Protein AF-A0A968BTM7-F1 (afdb_monomer_lite)

Secondary structure (DSSP, 8-state):
-HHHHHHHHHHHHHHHHHHHHHHHHHT---TTS---GGGTTT----PPPPHHHHHHHHHHHHGGGHHHHHHHHHHHHHHHHHTT---HHHHHHHHHHHHHHHHHHHHHHHHH-TTHHHHHTTHHHHHHHHHHTHHHHHHHHHHHHH-S-----PPP-----STT---TT-TTPPPP-THHHHHHHHHHHHHHHHHHHHHTT-GGGHHHHHHHHHHHHHHHHHHHHHHHHHHHHHHHHHHHHHHHHHT--

pLDDT: mean 81.52, std 16.33, range [40.09, 98.44]

Foldseek 3Di:
DVLVVLLLVLLVLLLCLQVCLVCLQVLNPDPDDDDDPVVVVVPPPPDRDDPVRSVVVNVVSCVLCVLVVVVVVLVVLQVCLVVVPPCVVVLVVVVVVVVVVVVVQLVVLVVPDPCSVVV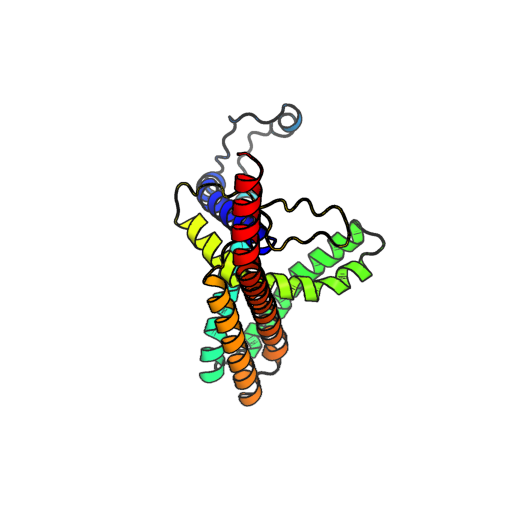SVCVLVVLLQVLQSSLSSVVSSVCSNPPDDDDDDDQDDQPCPDDPDDSAQPPRQDAQDPVLVVLVVQLVSLVVSLVSCVVSVVVSCNVVSVSSNSNSCVSSVVSVVSNVSNVVNVVVNVVVVVVVVVVVD

Sequence (249 aa):
AFKRQQARWATGQAQCLVKLTRPLLRGQLDQGSGAAPEAQVSRDSGLPLSWAARIEGVLHLSVWLAHPMSMVLLLLTLPMVLGRIPMAFNLTIFWLVALGPFVAFALSQRHLYPDWKRRMMFMPVLALLGTGLALSNTVAIARGLLGRDLVFKRTPKFSVERRGDNWTGNRYALPFQWVTFGELALAAYAVVTVAAALVMGNYLAVPFLLLYVGGYAYIGLVGLHDAWANWQARPRLARSAVAADSHNK

Radius of gyration: 23.01 Å; chains: 1; bounding box: 60×56×56 Å

Structure (mmCIF, N/CA/C/O backbone):
data_AF-A0A968BTM7-F1
#
_entry.id   AF-A0A968BTM7-F1
#
loop_
_atom_site.group_PDB
_atom_site.id
_atom_site.type_symbol
_atom_site.label_atom_id
_atom_site.label_alt_id
_atom_site.label_comp_id
_atom_site.label_asym_id
_atom_site.label_entity_id
_atom_site.label_seq_id
_atom_site.pdbx_PDB_ins_code
_atom_site.Cartn_x
_atom_site.Cartn_y
_atom_site.Cartn_z
_atom_site.occupancy
_atom_site.B_iso_or_equiv
_atom_site.auth_seq_id
_atom_site.auth_comp_id
_atom_site.auth_asym_id
_atom_site.auth_atom_id
_atom_site.pdbx_PDB_model_num
ATOM 1 N N . ALA A 1 1 ? -10.903 -8.411 11.625 1.00 76.31 1 ALA A N 1
ATOM 2 C CA . ALA A 1 1 ? -10.800 -7.269 12.577 1.00 76.31 1 ALA A CA 1
ATOM 3 C C . ALA A 1 1 ? -9.714 -6.264 12.177 1.00 76.31 1 ALA A C 1
ATOM 5 O O . ALA A 1 1 ? -10.020 -5.092 11.980 1.00 76.31 1 ALA A O 1
ATOM 6 N N . PHE A 1 2 ? -8.475 -6.736 12.004 1.00 85.56 2 PHE A N 1
ATOM 7 C CA . PHE A 1 2 ? -7.289 -5.948 11.644 1.00 85.56 2 PHE A CA 1
ATOM 8 C C . PHE A 1 2 ? -7.501 -4.973 10.472 1.00 85.56 2 PHE A C 1
ATOM 10 O O . PHE A 1 2 ? -7.334 -3.769 10.640 1.00 85.56 2 PHE A O 1
ATOM 17 N N . LYS A 1 3 ? -8.004 -5.460 9.330 1.00 86.56 3 LYS A N 1
ATOM 18 C CA . LYS A 1 3 ? -8.329 -4.638 8.148 1.00 86.56 3 LYS A CA 1
ATOM 19 C C . LYS A 1 3 ? -9.229 -3.430 8.460 1.00 86.56 3 LYS A C 1
ATOM 21 O O . LYS A 1 3 ? -9.001 -2.334 7.963 1.00 86.56 3 LYS A O 1
ATOM 26 N N . ARG A 1 4 ? -10.230 -3.590 9.340 1.00 83.75 4 ARG A N 1
ATOM 27 C CA . ARG A 1 4 ? -11.106 -2.478 9.762 1.00 83.75 4 ARG A CA 1
ATOM 28 C C . ARG A 1 4 ? -10.397 -1.478 10.672 1.00 83.75 4 ARG A C 1
ATOM 30 O O . ARG A 1 4 ? -10.724 -0.298 10.614 1.00 83.75 4 ARG A O 1
ATOM 37 N N . GLN A 1 5 ? -9.468 -1.933 11.512 1.00 88.75 5 GLN A N 1
ATOM 38 C CA . GLN A 1 5 ? -8.654 -1.041 12.342 1.00 88.75 5 GLN A CA 1
ATOM 39 C C . GLN A 1 5 ? -7.766 -0.155 11.459 1.00 88.75 5 GLN A C 1
ATOM 41 O O . GLN A 1 5 ? -7.761 1.059 11.634 1.00 88.75 5 GLN A O 1
ATOM 46 N N . GLN A 1 6 ? -7.101 -0.750 10.468 1.00 91.38 6 GLN A N 1
ATOM 47 C CA . GLN A 1 6 ? -6.248 -0.034 9.514 1.00 91.38 6 GLN A CA 1
ATOM 48 C C . GLN A 1 6 ? -7.043 0.992 8.699 1.00 91.38 6 GLN A C 1
ATOM 50 O O . GLN A 1 6 ? -6.692 2.169 8.679 1.00 91.38 6 GLN A O 1
ATOM 55 N N . ALA A 1 7 ? -8.199 0.595 8.159 1.00 88.88 7 ALA A N 1
ATOM 56 C CA . ALA A 1 7 ? -9.082 1.511 7.439 1.00 88.88 7 ALA A CA 1
ATOM 57 C C . ALA A 1 7 ? -9.554 2.696 8.308 1.00 88.88 7 ALA A C 1
ATOM 59 O O . ALA A 1 7 ? -9.717 3.810 7.809 1.00 88.88 7 ALA A O 1
ATOM 60 N N . ARG A 1 8 ? -9.763 2.491 9.617 1.00 87.81 8 ARG A N 1
ATOM 61 C CA . ARG A 1 8 ? -10.122 3.577 10.544 1.00 87.81 8 ARG A CA 1
ATOM 62 C C . ARG A 1 8 ? -8.980 4.560 10.753 1.00 87.81 8 ARG A C 1
ATOM 64 O O . ARG A 1 8 ? -9.233 5.759 10.720 1.00 87.81 8 ARG A O 1
ATOM 71 N N . TRP A 1 9 ? -7.757 4.072 10.952 1.00 91.06 9 TRP A N 1
ATOM 72 C CA . TRP A 1 9 ? -6.580 4.939 11.038 1.00 91.06 9 TRP A CA 1
ATOM 73 C C . TRP A 1 9 ? -6.385 5.735 9.750 1.00 91.06 9 TRP A C 1
ATOM 75 O O . TRP A 1 9 ? -6.244 6.952 9.813 1.00 91.06 9 TRP A O 1
ATOM 85 N N . ALA A 1 10 ? -6.510 5.080 8.597 1.00 92.50 10 ALA A N 1
ATOM 86 C CA . ALA A 1 10 ? -6.414 5.722 7.292 1.00 92.50 10 ALA A CA 1
ATOM 87 C C . ALA A 1 10 ? -7.469 6.832 7.104 1.00 92.50 10 ALA A C 1
ATOM 89 O O . ALA A 1 10 ? -7.155 7.931 6.655 1.00 92.50 10 ALA A O 1
ATOM 90 N N . THR A 1 11 ? -8.715 6.566 7.512 1.00 91.75 11 THR A N 1
ATOM 91 C CA . THR A 1 11 ? -9.808 7.552 7.473 1.00 91.75 11 THR A CA 1
ATOM 92 C C . THR A 1 11 ? -9.522 8.743 8.389 1.00 91.75 11 THR A C 1
ATOM 94 O O . THR A 1 11 ? -9.650 9.887 7.963 1.00 91.75 11 THR A O 1
ATOM 97 N N . GLY A 1 12 ? -9.133 8.481 9.642 1.00 90.56 12 GLY A N 1
ATOM 98 C CA . GLY A 1 12 ? -8.858 9.528 10.627 1.00 90.56 12 GLY A CA 1
ATOM 99 C C . GLY A 1 12 ? -7.698 10.425 10.203 1.00 90.56 12 GLY A C 1
ATOM 100 O O . GLY A 1 12 ? -7.819 11.643 10.259 1.00 90.56 12 GLY A O 1
ATOM 101 N N . GLN A 1 13 ? -6.620 9.836 9.683 1.00 91.31 13 GLN A N 1
ATOM 102 C CA . GLN A 1 13 ? -5.482 10.587 9.150 1.00 91.31 13 GLN A CA 1
ATOM 103 C C . GLN A 1 13 ? -5.880 11.457 7.953 1.00 91.31 13 GLN A C 1
ATOM 105 O O . GLN A 1 13 ? -5.516 12.628 7.914 1.00 91.31 13 GLN A O 1
ATOM 110 N N . ALA A 1 14 ? -6.684 10.937 7.019 1.00 93.06 14 ALA A N 1
ATOM 111 C CA . ALA A 1 14 ? -7.195 11.724 5.896 1.00 93.06 14 ALA A CA 1
ATOM 112 C C . ALA A 1 14 ? -8.073 12.905 6.356 1.00 93.06 14 ALA A C 1
ATOM 114 O O . ALA A 1 14 ? -7.949 14.011 5.835 1.00 93.06 14 ALA A O 1
ATOM 115 N N . GLN A 1 15 ? -8.910 12.709 7.378 1.00 91.44 15 GLN A N 1
ATOM 116 C CA . GLN A 1 15 ? -9.701 13.792 7.970 1.00 91.44 15 GLN A CA 1
ATOM 117 C C . GLN A 1 15 ? -8.821 14.831 8.676 1.00 91.44 15 GLN A C 1
ATOM 119 O O . GLN A 1 15 ? -9.059 16.029 8.527 1.00 91.44 15 GLN A O 1
ATOM 124 N N . CYS A 1 16 ? -7.803 14.394 9.425 1.00 91.44 16 CYS A N 1
ATOM 125 C CA . CYS A 1 16 ? -6.817 15.287 10.035 1.00 91.44 16 CYS A CA 1
ATOM 126 C C . CYS A 1 16 ? -6.078 16.096 8.970 1.00 91.44 16 CYS A C 1
ATOM 128 O O . CYS A 1 16 ? -5.939 17.303 9.129 1.00 91.44 16 CYS A O 1
ATOM 130 N N . LEU A 1 17 ? -5.679 15.467 7.861 1.00 92.75 17 LEU A N 1
ATOM 131 C CA . LEU A 1 17 ? -5.065 16.154 6.729 1.00 92.75 17 LEU A CA 1
ATOM 132 C C . LEU A 1 17 ? -5.989 17.262 6.204 1.00 92.75 17 LEU A C 1
ATOM 134 O O . LEU A 1 17 ? -5.576 18.416 6.157 1.00 92.75 17 LEU A O 1
ATOM 138 N N . VAL A 1 18 ? -7.255 16.966 5.897 1.00 91.00 18 VAL A N 1
ATOM 139 C CA . VAL A 1 18 ? -8.211 17.979 5.404 1.00 91.00 18 VAL A CA 1
ATOM 140 C C . VAL A 1 18 ? -8.411 19.120 6.408 1.00 91.00 18 VAL A C 1
ATOM 142 O O . VAL A 1 18 ? -8.402 20.289 6.023 1.00 91.00 18 VAL A O 1
ATOM 145 N N . LYS A 1 19 ? -8.569 18.799 7.697 1.00 89.62 19 LYS A N 1
ATOM 146 C CA . LYS A 1 19 ? -8.830 19.793 8.749 1.00 89.62 19 LYS A CA 1
ATOM 147 C C . LYS A 1 19 ? -7.613 20.666 9.057 1.00 89.62 19 LYS A C 1
ATOM 149 O O . LYS A 1 19 ? -7.773 21.865 9.260 1.00 89.62 19 LYS A O 1
ATOM 154 N N . LEU A 1 20 ? -6.417 20.079 9.099 1.00 90.19 20 LEU A N 1
ATOM 155 C CA . LEU A 1 20 ? -5.209 20.734 9.606 1.00 90.19 20 LEU A CA 1
ATOM 156 C C . LEU A 1 20 ? -4.311 21.308 8.512 1.00 90.19 20 LEU A C 1
ATOM 158 O O . LEU A 1 20 ? -3.512 22.182 8.826 1.00 90.19 20 LEU A O 1
ATOM 162 N N . THR A 1 21 ? -4.456 20.916 7.240 1.00 90.88 21 THR A N 1
ATOM 163 C CA . THR A 1 21 ? -3.595 21.442 6.159 1.00 90.88 21 THR A CA 1
ATOM 164 C C . THR A 1 21 ? -3.659 22.967 6.072 1.00 90.88 21 THR A C 1
ATOM 166 O O . THR A 1 21 ? -2.628 23.636 6.090 1.00 90.88 21 THR A O 1
ATOM 169 N N . ARG A 1 22 ? -4.863 23.552 6.025 1.00 89.50 22 ARG A N 1
ATOM 170 C CA . ARG A 1 22 ? -5.023 25.012 5.924 1.00 89.50 22 ARG A CA 1
ATOM 171 C C . ARG A 1 22 ? -4.513 25.746 7.181 1.00 89.50 22 ARG A C 1
ATOM 173 O O . ARG A 1 22 ? -3.752 26.696 6.995 1.00 89.50 22 ARG A O 1
ATOM 180 N N . PRO A 1 23 ? -4.865 25.338 8.420 1.00 87.56 23 PRO A N 1
ATOM 181 C CA . PRO A 1 23 ? -4.273 25.885 9.647 1.00 87.56 23 PRO A CA 1
ATOM 182 C C . PRO A 1 23 ? -2.741 25.801 9.698 1.00 87.56 23 PRO A C 1
ATOM 184 O O . PRO A 1 23 ? -2.088 26.805 9.976 1.00 87.56 23 PRO A O 1
ATOM 187 N N . LEU A 1 24 ? -2.162 24.640 9.363 1.00 88.25 24 LEU A N 1
ATOM 188 C CA . LEU A 1 24 ? -0.712 24.415 9.381 1.00 88.25 24 LEU A CA 1
ATOM 189 C C . LEU A 1 24 ? 0.016 25.329 8.397 1.00 88.25 24 LEU A C 1
ATOM 191 O O . LEU A 1 24 ? 0.979 25.991 8.774 1.00 88.25 24 LEU A O 1
ATOM 195 N N . LEU A 1 25 ? -0.467 25.426 7.155 1.00 86.81 25 LEU A N 1
ATOM 196 C CA . LEU A 1 25 ? 0.144 26.292 6.142 1.00 86.81 25 LEU A CA 1
ATOM 197 C C . LEU A 1 25 ? 0.069 27.775 6.530 1.00 86.81 25 LEU A C 1
ATOM 199 O O . LEU A 1 25 ? 1.009 28.534 6.289 1.00 86.81 25 LEU A O 1
ATOM 203 N N . ARG A 1 26 ? -1.018 28.178 7.197 1.00 84.31 26 ARG A N 1
ATOM 204 C CA . ARG A 1 26 ? -1.189 29.535 7.734 1.00 84.31 26 ARG A CA 1
ATOM 205 C C . ARG A 1 26 ? -0.373 29.802 8.999 1.00 84.31 26 ARG A C 1
ATOM 207 O O . ARG A 1 26 ? -0.255 30.958 9.385 1.00 84.31 26 ARG A O 1
ATOM 214 N N . GLY A 1 27 ? 0.192 28.772 9.632 1.00 75.06 27 GLY A N 1
ATOM 215 C CA . GLY A 1 27 ? 0.868 28.892 10.926 1.00 75.06 27 GLY A CA 1
ATOM 216 C C . GLY A 1 27 ? -0.085 29.201 12.086 1.00 75.06 27 GLY A C 1
ATOM 217 O O . GLY A 1 27 ? 0.360 29.678 13.121 1.00 75.06 27 GLY A O 1
ATOM 218 N N . GLN A 1 28 ? -1.384 28.947 11.910 1.00 69.50 28 GLN A N 1
ATOM 219 C CA . GLN A 1 28 ? -2.448 29.222 12.877 1.00 69.50 28 GLN A CA 1
ATOM 220 C C . GLN A 1 28 ? -2.894 27.901 13.511 1.00 69.50 28 GLN A C 1
ATOM 222 O O . GLN A 1 28 ? -3.986 27.406 13.236 1.00 69.50 28 GLN A O 1
ATOM 227 N N . LEU A 1 29 ? -2.019 27.277 14.303 1.00 65.25 29 LEU A N 1
ATOM 228 C CA . LEU A 1 29 ? -2.459 26.223 15.216 1.00 65.25 29 LEU A CA 1
ATOM 229 C C . LEU A 1 29 ? -3.090 26.922 16.417 1.00 65.25 29 LEU A C 1
ATOM 231 O O . LEU A 1 29 ? -2.416 27.656 17.132 1.00 65.25 29 LEU A O 1
ATOM 235 N N . ASP A 1 30 ? -4.399 26.755 16.552 1.00 55.56 30 ASP A N 1
ATOM 236 C CA . ASP A 1 30 ? -5.229 27.428 17.544 1.00 55.56 30 ASP A CA 1
ATOM 237 C C . ASP A 1 30 ? -4.630 27.284 18.957 1.00 55.56 30 ASP A C 1
ATOM 239 O O . ASP A 1 30 ? -4.431 26.170 19.445 1.00 55.56 30 ASP A O 1
ATOM 243 N N . GLN A 1 31 ? -4.316 28.409 19.608 1.00 51.03 31 GLN A N 1
ATOM 244 C CA . GLN A 1 31 ? -3.717 28.456 20.952 1.00 51.03 31 GLN A CA 1
ATOM 245 C C . GLN A 1 31 ? -4.733 28.115 22.067 1.00 51.03 31 GLN A C 1
ATOM 247 O O . GLN A 1 31 ? -4.367 28.066 23.237 1.00 51.03 31 GLN A O 1
ATOM 252 N N . GLY A 1 32 ? -6.011 27.884 21.728 1.00 49.06 32 GLY A N 1
ATOM 253 C CA . GLY A 1 32 ? -7.129 28.011 22.671 1.00 49.06 32 GLY A CA 1
ATOM 254 C C . GLY A 1 32 ? -7.895 26.753 23.099 1.00 49.06 32 GLY A C 1
ATOM 255 O O . GLY A 1 32 ? -8.915 26.903 23.764 1.00 49.06 32 GLY A O 1
ATOM 256 N N . SER A 1 33 ? -7.489 25.522 22.766 1.00 44.28 33 SER A N 1
ATOM 257 C CA . SER A 1 33 ? -8.295 24.327 23.108 1.00 44.28 33 SER A CA 1
ATOM 258 C C . SER A 1 33 ? -7.597 23.341 24.054 1.00 44.28 33 SER A C 1
ATOM 260 O O . SER A 1 33 ? -7.016 22.345 23.637 1.00 44.28 33 SER A O 1
ATOM 262 N N . GLY A 1 34 ? -7.714 23.607 25.362 1.00 47.62 34 GLY A N 1
ATOM 263 C CA . GLY A 1 34 ? -7.762 22.580 26.418 1.00 47.62 34 GLY A CA 1
ATOM 264 C C . GLY A 1 34 ? -6.580 21.611 26.527 1.00 47.62 34 GLY A C 1
ATOM 265 O O . GLY A 1 34 ? -6.790 20.438 26.838 1.00 47.62 34 GLY A O 1
ATOM 266 N N . ALA A 1 35 ? -5.350 22.057 26.262 1.00 47.47 35 ALA A N 1
ATOM 267 C CA . ALA A 1 35 ? -4.172 21.234 26.519 1.00 47.47 35 ALA A CA 1
ATOM 268 C C . ALA A 1 35 ? -3.984 21.017 28.032 1.00 47.47 35 ALA A C 1
ATOM 270 O O . ALA A 1 35 ? -4.193 21.927 28.831 1.00 47.47 35 ALA A O 1
ATOM 271 N N . ALA A 1 36 ? -3.587 19.802 28.420 1.00 48.75 36 ALA A N 1
ATOM 272 C CA . ALA A 1 36 ? -3.226 19.494 29.799 1.00 48.75 36 ALA A CA 1
ATOM 273 C C . ALA A 1 36 ? -2.109 20.448 30.288 1.00 48.75 36 ALA A C 1
ATOM 275 O O . ALA A 1 36 ? -1.203 20.743 29.498 1.00 48.75 36 ALA A O 1
ATOM 276 N N . PRO A 1 37 ? -2.130 20.894 31.561 1.00 51.66 37 PRO A N 1
ATOM 277 C CA . PRO A 1 37 ? -1.224 21.924 32.089 1.00 51.66 37 PRO A CA 1
ATOM 278 C C . PRO A 1 37 ? 0.268 21.661 31.826 1.00 51.66 37 PRO A C 1
ATOM 280 O O . PRO A 1 37 ? 1.033 22.592 31.588 1.00 51.66 37 PRO A O 1
ATOM 283 N N . GLU A 1 38 ? 0.683 20.392 31.793 1.00 51.88 38 GLU A N 1
ATOM 284 C CA . GLU A 1 38 ? 2.079 19.987 31.569 1.00 51.88 38 GLU A CA 1
ATOM 285 C C . GLU A 1 38 ? 2.591 20.267 30.145 1.00 51.88 38 GLU A C 1
ATOM 287 O O . GLU A 1 38 ? 3.786 20.471 29.954 1.00 51.88 38 GLU A O 1
ATOM 292 N N . ALA A 1 39 ? 1.712 20.342 29.138 1.00 48.62 39 ALA A N 1
ATOM 293 C CA . ALA A 1 39 ? 2.101 20.644 27.755 1.00 48.62 39 ALA A CA 1
ATOM 294 C C . ALA A 1 39 ? 2.183 22.156 27.465 1.00 48.62 39 ALA A C 1
ATOM 296 O O . ALA A 1 39 ? 2.586 22.551 26.368 1.00 48.62 39 ALA A O 1
ATOM 297 N N . GLN A 1 40 ? 1.763 22.994 28.417 1.00 47.72 40 GLN A N 1
ATOM 298 C CA . GLN A 1 40 ? 1.726 24.451 28.290 1.00 47.72 40 GLN A CA 1
ATOM 299 C C . GLN A 1 40 ? 3.111 25.077 28.536 1.00 47.72 40 GLN A C 1
ATOM 301 O O . GLN A 1 40 ? 3.496 26.014 27.844 1.00 47.72 40 GLN A O 1
ATOM 306 N N . VAL A 1 41 ? 3.899 24.504 29.455 1.00 47.16 41 VAL A N 1
ATOM 307 C CA . VAL A 1 41 ? 5.167 25.079 29.954 1.00 47.16 41 VAL A CA 1
ATOM 308 C C . VAL A 1 41 ? 6.265 25.164 28.878 1.00 47.16 41 VAL A C 1
ATOM 310 O O . VAL A 1 41 ? 7.164 25.991 28.974 1.00 47.16 41 VAL A O 1
ATOM 313 N N . SER A 1 42 ? 6.186 24.369 27.807 1.00 48.03 42 SER A N 1
ATOM 314 C CA . SER A 1 42 ? 7.160 24.400 26.698 1.00 48.03 42 SER A CA 1
ATOM 315 C C . SER A 1 42 ? 6.719 25.244 25.492 1.00 48.03 42 SER A C 1
ATOM 317 O O . SER A 1 42 ? 7.455 25.326 24.511 1.00 48.03 42 SER A O 1
ATOM 319 N N . ARG A 1 43 ? 5.506 25.819 25.510 1.00 53.12 43 ARG A N 1
ATOM 320 C CA . ARG A 1 43 ? 4.839 26.406 24.327 1.00 53.12 43 ARG A CA 1
ATOM 321 C C . ARG A 1 43 ? 4.799 27.936 24.293 1.00 53.12 43 ARG A C 1
ATOM 323 O O . ARG A 1 43 ? 4.276 28.492 23.334 1.00 53.12 43 ARG A O 1
ATOM 330 N N . ASP A 1 44 ? 5.399 28.604 25.273 1.00 43.66 44 ASP A N 1
ATOM 331 C CA . ASP A 1 44 ? 5.339 30.066 25.444 1.00 43.66 44 ASP A CA 1
ATOM 332 C C . ASP A 1 44 ? 6.266 30.878 24.516 1.00 43.66 44 ASP A C 1
ATOM 334 O O . ASP A 1 44 ? 6.387 32.095 24.638 1.00 43.66 44 ASP A O 1
ATOM 338 N N . SER A 1 45 ? 6.906 30.243 23.528 1.00 47.22 45 SER A N 1
ATOM 339 C CA . SER A 1 45 ? 7.561 30.989 22.451 1.00 47.22 45 SER A CA 1
ATOM 340 C C . SER A 1 45 ? 6.531 31.284 21.362 1.00 47.22 45 SER A C 1
ATOM 342 O O . SER A 1 45 ? 6.274 30.457 20.493 1.00 47.22 45 SER A O 1
ATOM 344 N N . GLY A 1 46 ? 5.937 32.482 21.393 1.00 52.59 46 GLY A N 1
ATOM 345 C CA . GLY A 1 46 ? 5.007 33.012 20.379 1.00 52.59 46 GLY A CA 1
ATOM 346 C C . GLY A 1 46 ? 5.608 33.198 18.974 1.00 52.59 46 GLY A C 1
ATOM 347 O O . GLY A 1 46 ? 5.177 34.069 18.221 1.00 52.59 46 GLY A O 1
ATOM 348 N N . LEU A 1 47 ? 6.623 32.410 18.618 1.00 56.16 47 LEU A N 1
ATOM 349 C CA . LEU A 1 47 ? 7.258 32.413 17.315 1.00 56.16 47 LEU A CA 1
ATOM 350 C C . LEU A 1 47 ? 6.378 31.636 16.323 1.00 56.16 47 LEU A C 1
ATOM 352 O O . LEU A 1 47 ? 6.009 30.488 16.584 1.00 56.16 47 LEU A O 1
ATOM 356 N N . PRO A 1 48 ? 6.038 32.227 15.166 1.00 69.25 48 PRO A N 1
ATOM 357 C CA . PRO A 1 48 ? 5.293 31.522 14.136 1.00 69.25 48 PRO A CA 1
ATOM 358 C C . PRO A 1 48 ? 6.085 30.292 13.679 1.00 69.25 48 PRO A C 1
ATOM 360 O O . PRO A 1 48 ? 7.296 30.365 13.474 1.00 69.25 48 PRO A O 1
ATOM 363 N N . LEU A 1 49 ? 5.395 29.165 13.475 1.00 76.75 49 LEU A N 1
ATOM 364 C CA . LEU A 1 49 ? 6.010 27.926 12.984 1.00 76.75 49 LEU A CA 1
ATOM 365 C C . LEU A 1 49 ? 6.883 28.206 11.752 1.00 76.75 49 LEU A C 1
ATOM 367 O O . LEU A 1 49 ? 6.410 28.844 10.802 1.00 76.75 49 LEU A O 1
ATOM 371 N N . SER A 1 50 ? 8.118 27.695 11.744 1.00 87.06 50 SER A N 1
ATOM 372 C CA . SER A 1 50 ? 9.002 27.751 10.572 1.00 87.06 50 SER A CA 1
ATOM 373 C C . SER A 1 50 ? 8.336 27.093 9.362 1.00 87.06 50 SER A C 1
ATOM 375 O O . SER A 1 50 ? 7.629 26.093 9.504 1.00 87.06 50 SER A O 1
ATOM 377 N N . TRP A 1 51 ? 8.586 27.614 8.158 1.00 87.06 51 TRP A N 1
ATOM 378 C CA . TRP A 1 51 ? 8.086 27.019 6.914 1.00 87.06 51 TRP A CA 1
ATOM 379 C C . TRP A 1 51 ? 8.463 25.543 6.767 1.00 87.06 51 TRP A C 1
ATOM 381 O O . TRP A 1 51 ? 7.638 24.758 6.303 1.00 87.06 51 TRP A O 1
ATOM 391 N N . ALA A 1 52 ? 9.651 25.151 7.237 1.00 90.62 52 ALA A N 1
ATOM 392 C CA . ALA A 1 52 ? 10.075 23.755 7.254 1.00 90.62 52 ALA A CA 1
ATOM 393 C C . ALA A 1 52 ? 9.132 22.887 8.105 1.00 90.62 52 ALA A C 1
ATOM 395 O O . ALA A 1 52 ? 8.617 21.889 7.613 1.00 90.62 52 ALA A O 1
ATOM 396 N N . ALA A 1 53 ? 8.812 23.322 9.329 1.00 88.50 53 ALA A N 1
ATOM 397 C CA . ALA A 1 53 ? 7.908 22.605 10.231 1.00 88.50 53 ALA A CA 1
ATOM 398 C C . ALA A 1 53 ? 6.470 22.531 9.687 1.00 88.50 53 ALA A C 1
ATOM 400 O O . ALA A 1 53 ? 5.775 21.531 9.869 1.00 88.50 53 ALA A O 1
ATOM 401 N N . ARG A 1 54 ? 6.013 23.573 8.976 1.00 89.94 54 ARG A N 1
ATOM 402 C CA . ARG A 1 54 ? 4.693 23.571 8.319 1.00 89.94 54 ARG A CA 1
ATOM 403 C C . ARG A 1 54 ? 4.624 22.522 7.214 1.00 89.94 54 ARG A C 1
ATOM 405 O O . ARG A 1 54 ? 3.666 21.754 7.162 1.00 89.94 54 ARG A O 1
ATOM 412 N N . ILE A 1 55 ? 5.632 22.499 6.341 1.00 90.81 55 ILE A N 1
ATOM 413 C CA . ILE A 1 55 ? 5.719 21.541 5.234 1.00 90.81 55 ILE A CA 1
ATOM 414 C C . ILE A 1 55 ? 5.864 20.124 5.784 1.00 90.81 55 ILE A C 1
ATOM 416 O O . ILE A 1 55 ? 5.125 19.238 5.363 1.00 90.81 55 ILE A O 1
ATOM 420 N N . GLU A 1 56 ? 6.746 19.917 6.761 1.00 91.12 56 GLU A N 1
ATOM 421 C CA . GLU A 1 56 ? 6.928 18.627 7.423 1.00 91.12 56 GLU A CA 1
ATOM 422 C C . GLU A 1 56 ? 5.615 18.121 8.030 1.00 91.12 56 GLU A C 1
ATOM 424 O O . GLU A 1 56 ? 5.241 16.978 7.787 1.00 91.12 56 GLU A O 1
ATOM 429 N N . GLY A 1 57 ? 4.861 18.972 8.733 1.00 91.50 57 GLY A N 1
ATOM 430 C CA . GLY A 1 57 ? 3.563 18.602 9.299 1.00 91.50 57 GLY A CA 1
ATOM 431 C C . GLY A 1 57 ? 2.550 18.154 8.241 1.00 91.50 57 GLY A C 1
ATOM 432 O O . GLY A 1 57 ? 1.871 17.140 8.418 1.00 91.50 57 GLY A O 1
ATOM 433 N N . VAL A 1 58 ? 2.470 18.862 7.109 1.00 92.25 58 VAL A N 1
ATOM 434 C CA . VAL A 1 58 ? 1.593 18.479 5.988 1.00 92.25 58 VAL A CA 1
ATOM 435 C C . VAL A 1 58 ? 2.056 17.165 5.353 1.00 92.25 58 VAL A C 1
ATOM 437 O O . VAL A 1 58 ? 1.238 16.267 5.130 1.00 92.25 58 VAL A O 1
ATOM 440 N N . LEU A 1 59 ? 3.361 17.005 5.117 1.00 92.06 59 LEU A N 1
ATOM 441 C CA . LEU A 1 59 ? 3.929 15.766 4.585 1.00 92.06 59 LEU A CA 1
ATOM 442 C C . LEU A 1 59 ? 3.647 14.590 5.525 1.00 92.06 59 LEU A C 1
ATOM 444 O O . LEU A 1 59 ? 3.146 13.561 5.077 1.00 92.06 59 LEU A O 1
ATOM 448 N N . HIS A 1 60 ? 3.839 14.768 6.830 1.00 90.94 60 HIS A N 1
ATOM 449 C CA . HIS A 1 60 ? 3.593 13.745 7.841 1.00 90.94 60 HIS A CA 1
ATOM 450 C C . HIS A 1 60 ? 2.121 13.301 7.883 1.00 90.94 60 HIS A C 1
ATOM 452 O O . HIS A 1 60 ? 1.824 12.106 7.938 1.00 90.94 60 HIS A O 1
ATOM 458 N N . LEU A 1 61 ? 1.177 14.243 7.781 1.00 92.25 61 LEU A N 1
ATOM 459 C CA . LEU A 1 61 ? -0.255 13.928 7.705 1.00 92.25 61 LEU A CA 1
ATOM 460 C C . LEU A 1 61 ? -0.648 13.233 6.392 1.00 92.25 61 LEU A C 1
ATOM 462 O O . LEU A 1 61 ? -1.615 12.470 6.362 1.00 92.25 61 LEU A O 1
ATOM 466 N N . SER A 1 62 ? 0.104 13.460 5.313 1.00 93.19 62 SER A N 1
ATOM 467 C CA . SER A 1 62 ? -0.177 12.898 3.986 1.00 93.19 62 SER A CA 1
ATOM 468 C C . SER A 1 62 ? 0.453 11.526 3.722 1.00 93.19 62 SER A C 1
ATOM 470 O O . SER A 1 62 ? 0.114 10.900 2.721 1.00 93.19 62 SER A O 1
ATOM 472 N N . VAL A 1 63 ? 1.277 10.989 4.635 1.00 91.12 63 VAL A N 1
ATOM 473 C CA . VAL A 1 63 ? 1.970 9.686 4.489 1.00 91.12 63 VAL A CA 1
ATOM 474 C C . VAL A 1 63 ? 1.033 8.541 4.079 1.00 91.12 63 VAL A C 1
ATOM 476 O O . VAL A 1 63 ? 1.412 7.660 3.309 1.00 91.12 63 VAL A O 1
ATOM 479 N N . TRP A 1 64 ? -0.221 8.547 4.539 1.00 92.00 64 TRP A N 1
ATOM 480 C CA . TRP A 1 64 ? -1.178 7.486 4.210 1.00 92.00 64 TRP A CA 1
ATOM 481 C C . TRP A 1 64 ? -1.602 7.468 2.735 1.00 92.00 64 TRP A C 1
ATOM 483 O O . TRP A 1 64 ? -2.029 6.409 2.263 1.00 92.00 64 TRP A O 1
ATOM 493 N N . LEU A 1 65 ? -1.409 8.569 1.991 1.00 93.38 65 LEU A N 1
ATOM 494 C CA . LEU A 1 65 ? -1.596 8.629 0.535 1.00 93.38 65 LEU A CA 1
ATOM 495 C C . LEU A 1 65 ? -0.668 7.667 -0.221 1.00 93.38 65 LEU A C 1
ATOM 497 O O . LEU A 1 65 ? -0.942 7.346 -1.375 1.00 93.38 65 LEU A O 1
ATOM 501 N N . ALA A 1 66 ? 0.365 7.122 0.426 1.00 92.00 66 ALA A N 1
ATOM 502 C CA . ALA A 1 66 ? 1.177 6.055 -0.147 1.00 92.00 66 ALA A CA 1
ATOM 503 C C . ALA A 1 66 ? 0.345 4.835 -0.594 1.00 92.00 66 ALA A C 1
ATOM 505 O O . ALA A 1 66 ? 0.710 4.194 -1.572 1.00 92.00 66 ALA A O 1
ATOM 506 N N . HIS A 1 67 ? -0.789 4.530 0.055 1.00 94.62 67 HIS A N 1
ATOM 507 C CA . HIS A 1 67 ? -1.659 3.411 -0.345 1.00 94.62 67 HIS A CA 1
ATOM 508 C C . HIS A 1 67 ? -2.393 3.653 -1.681 1.00 94.62 67 HIS A C 1
ATOM 510 O O . HIS A 1 67 ? -2.290 2.803 -2.565 1.00 94.62 67 HIS A O 1
ATOM 516 N N . PRO A 1 68 ? -3.113 4.777 -1.894 1.00 95.62 68 PRO A N 1
ATOM 517 C CA . PRO A 1 68 ? -3.679 5.064 -3.211 1.00 95.62 68 PRO A CA 1
ATOM 518 C C . PRO A 1 68 ? -2.600 5.214 -4.282 1.00 95.62 68 PRO A C 1
ATOM 520 O O . PRO A 1 68 ? -2.791 4.736 -5.397 1.00 95.62 68 PRO A O 1
ATOM 523 N N . MET A 1 69 ? -1.454 5.818 -3.952 1.00 93.44 69 MET A N 1
ATOM 524 C CA . MET A 1 69 ? -0.349 5.956 -4.904 1.00 93.44 69 MET A CA 1
ATOM 525 C C . MET A 1 69 ? 0.252 4.602 -5.299 1.00 93.44 69 MET A C 1
ATOM 527 O O . MET A 1 69 ? 0.509 4.381 -6.479 1.00 93.44 69 MET A O 1
ATOM 531 N N . SER A 1 70 ? 0.421 3.666 -4.360 1.00 93.44 70 SER A N 1
ATOM 532 C CA . SER A 1 70 ? 0.906 2.315 -4.674 1.00 93.44 70 SER A CA 1
ATOM 533 C C . SER A 1 70 ? -0.092 1.531 -5.530 1.00 93.44 70 SER A C 1
ATOM 535 O O . SER A 1 70 ? 0.304 0.812 -6.445 1.00 93.44 70 SER A O 1
ATOM 537 N N . MET A 1 71 ? -1.396 1.720 -5.309 1.00 95.25 71 MET A N 1
ATOM 538 C CA . MET A 1 71 ? -2.434 1.128 -6.154 1.00 95.25 71 MET A CA 1
ATOM 539 C C . MET A 1 71 ? -2.386 1.683 -7.584 1.00 95.25 71 MET A C 1
ATOM 541 O O . MET A 1 71 ? -2.417 0.907 -8.537 1.00 95.25 71 MET A O 1
ATOM 545 N N . VAL A 1 72 ? -2.263 3.004 -7.746 1.00 95.12 72 VAL A N 1
ATOM 546 C CA . VAL A 1 72 ? -2.094 3.640 -9.064 1.00 95.12 72 VAL A CA 1
ATOM 547 C C . VAL A 1 72 ? -0.822 3.141 -9.746 1.00 95.12 72 VAL A C 1
ATOM 549 O O . VAL A 1 72 ? -0.867 2.792 -10.921 1.00 95.12 72 VAL A O 1
ATOM 552 N N . LEU A 1 73 ? 0.287 3.030 -9.010 1.00 92.62 73 LEU A N 1
ATOM 553 C CA . LEU A 1 73 ? 1.540 2.487 -9.528 1.00 92.62 73 LEU A CA 1
ATOM 554 C C . LEU A 1 73 ? 1.361 1.062 -10.065 1.00 92.62 73 LEU A C 1
ATOM 556 O O . LEU A 1 73 ? 1.783 0.787 -11.186 1.00 92.62 73 LEU A O 1
ATOM 560 N N . LEU A 1 74 ? 0.702 0.170 -9.317 1.00 95.06 74 LEU A N 1
ATOM 561 C CA . LEU A 1 74 ? 0.406 -1.179 -9.804 1.00 95.06 74 LEU A CA 1
ATOM 562 C C . LEU A 1 74 ? -0.415 -1.128 -11.099 1.00 95.06 74 LEU A C 1
ATOM 564 O O . LEU A 1 74 ? -0.038 -1.762 -12.082 1.00 95.06 74 LEU A O 1
ATOM 568 N N . LEU A 1 75 ? -1.507 -0.356 -11.114 1.00 96.19 75 LEU A N 1
ATOM 569 C CA . LEU A 1 75 ? -2.390 -0.249 -12.277 1.00 96.19 75 LEU A CA 1
ATOM 570 C C . LEU A 1 75 ? -1.660 0.300 -13.508 1.00 96.19 75 LEU A C 1
ATOM 572 O O . LEU A 1 75 ? -1.876 -0.201 -14.604 1.00 96.19 75 LEU A O 1
ATOM 576 N N . LEU A 1 76 ? -0.754 1.261 -13.341 1.00 93.81 76 LEU A N 1
ATOM 577 C CA . LEU A 1 76 ? 0.046 1.808 -14.438 1.00 93.81 76 LEU A CA 1
ATOM 578 C C . LEU A 1 76 ? 1.200 0.893 -14.867 1.00 93.81 76 LEU A C 1
ATOM 580 O O . LEU A 1 76 ? 1.666 1.000 -15.998 1.00 93.81 76 LEU A O 1
ATOM 584 N N . THR A 1 77 ? 1.647 -0.036 -14.021 1.00 93.00 77 THR A N 1
ATOM 585 C CA . THR A 1 77 ? 2.807 -0.879 -14.347 1.00 93.00 77 THR A CA 1
ATOM 586 C C . THR A 1 77 ? 2.540 -1.782 -15.552 1.00 93.00 77 THR A C 1
ATOM 588 O O . THR A 1 77 ? 3.382 -1.866 -16.441 1.00 93.00 77 THR A O 1
ATOM 591 N N . LEU A 1 78 ? 1.367 -2.416 -15.649 1.00 94.12 78 LEU A N 1
ATOM 592 C CA . LEU A 1 78 ? 1.038 -3.271 -16.798 1.00 94.12 78 LEU A CA 1
ATOM 593 C C . LEU A 1 78 ? 1.037 -2.520 -18.144 1.00 94.12 78 LEU A C 1
ATOM 595 O O . LEU A 1 78 ? 1.760 -2.958 -19.039 1.00 94.12 78 LEU A O 1
ATOM 599 N N . PRO A 1 79 ? 0.296 -1.405 -18.335 1.00 94.62 79 PRO A N 1
ATOM 600 C CA . PRO A 1 79 ? 0.335 -0.677 -19.601 1.00 94.62 79 PRO A CA 1
ATOM 601 C C . PRO A 1 79 ? 1.728 -0.114 -19.904 1.00 94.62 79 PRO A C 1
ATOM 603 O O . PRO A 1 79 ? 2.107 -0.072 -21.070 1.00 94.62 79 PRO A O 1
ATOM 606 N N . MET A 1 80 ? 2.527 0.247 -18.892 1.00 91.62 80 MET A N 1
ATOM 607 C CA . MET A 1 80 ? 3.921 0.655 -19.106 1.00 91.62 80 MET A CA 1
ATOM 608 C C . MET A 1 80 ? 4.796 -0.491 -19.628 1.00 91.62 80 MET A C 1
ATOM 610 O O . MET A 1 80 ? 5.559 -0.291 -20.573 1.00 91.62 80 MET A O 1
ATOM 614 N N . VAL A 1 81 ? 4.663 -1.689 -19.048 1.00 91.81 81 VAL A N 1
ATOM 615 C CA . VAL A 1 81 ? 5.381 -2.893 -19.490 1.00 91.81 81 VAL A CA 1
ATOM 616 C C . VAL A 1 81 ? 4.979 -3.269 -20.918 1.00 91.81 81 VAL A C 1
ATOM 618 O O . VAL A 1 81 ? 5.848 -3.515 -21.751 1.00 91.81 81 VAL A O 1
ATOM 621 N N . LEU A 1 82 ? 3.678 -3.264 -21.226 1.00 93.06 82 LEU A N 1
ATOM 622 C CA . LEU A 1 82 ? 3.165 -3.572 -22.566 1.00 93.06 82 LEU A CA 1
ATOM 623 C C . LEU A 1 82 ? 3.557 -2.508 -23.600 1.00 93.06 82 LEU A C 1
ATOM 625 O O . LEU A 1 82 ? 3.902 -2.844 -24.730 1.00 93.06 82 LEU A O 1
ATOM 629 N N . GLY A 1 83 ? 3.563 -1.236 -23.200 1.00 91.75 83 GLY A N 1
ATOM 630 C CA . GLY A 1 83 ? 4.012 -0.108 -24.017 1.00 91.75 83 GLY A CA 1
ATOM 631 C C . GLY A 1 83 ? 5.531 -0.009 -24.177 1.00 91.75 83 GLY A C 1
ATOM 632 O O . GLY A 1 83 ? 6.002 0.937 -24.801 1.00 91.75 83 GLY A O 1
ATOM 633 N N . ARG A 1 84 ? 6.302 -0.954 -23.612 1.00 87.31 84 ARG A N 1
ATOM 634 C CA . ARG A 1 84 ? 7.777 -0.989 -23.643 1.00 87.31 84 ARG A CA 1
ATOM 635 C C . ARG A 1 84 ? 8.430 0.311 -23.162 1.00 87.31 84 ARG A C 1
ATOM 637 O O . ARG A 1 84 ? 9.513 0.677 -23.615 1.00 87.31 84 ARG A O 1
ATOM 644 N N . ILE A 1 85 ? 7.784 1.005 -22.227 1.00 85.44 85 ILE A N 1
ATOM 645 C CA . ILE A 1 85 ? 8.335 2.219 -21.628 1.00 85.44 85 ILE A CA 1
ATOM 646 C C . ILE A 1 85 ? 9.502 1.799 -20.722 1.00 85.44 85 ILE A C 1
ATOM 648 O O . ILE A 1 85 ? 9.311 0.933 -19.864 1.00 85.44 85 ILE A O 1
ATOM 652 N N . PRO A 1 86 ? 10.707 2.381 -20.870 1.00 77.19 86 PRO A N 1
ATOM 653 C CA . PRO A 1 86 ? 11.867 1.979 -20.083 1.00 77.19 86 PRO A CA 1
ATOM 654 C C . PRO A 1 86 ? 11.628 2.241 -18.588 1.00 77.19 86 PRO A C 1
ATOM 656 O O . PRO A 1 86 ? 11.653 3.378 -18.121 1.00 77.19 86 PRO A O 1
ATOM 659 N N . MET A 1 87 ? 11.399 1.171 -17.819 1.00 73.69 87 MET A N 1
ATOM 660 C CA . MET A 1 87 ? 11.135 1.263 -16.377 1.00 73.69 87 MET A CA 1
ATOM 661 C C . MET A 1 87 ? 12.410 1.248 -15.528 1.00 73.69 87 MET A C 1
ATOM 663 O O . MET A 1 87 ? 12.366 1.658 -14.372 1.00 73.69 87 MET A O 1
ATOM 667 N N . ALA A 1 88 ? 13.541 0.796 -16.078 1.00 71.75 88 ALA A N 1
ATOM 668 C CA . ALA A 1 88 ? 14.767 0.557 -15.316 1.00 71.75 88 ALA A CA 1
ATOM 669 C C . ALA A 1 88 ? 15.268 1.810 -14.576 1.00 71.75 88 ALA A C 1
ATOM 671 O O . ALA A 1 88 ? 15.510 1.743 -13.376 1.00 71.75 88 ALA A O 1
ATOM 672 N N . PHE A 1 89 ? 15.339 2.964 -15.250 1.00 69.88 89 PHE A N 1
ATOM 673 C CA . PHE A 1 89 ? 15.800 4.216 -14.634 1.00 69.88 89 PHE A CA 1
ATOM 674 C C . PHE A 1 89 ? 14.889 4.674 -13.481 1.00 69.88 89 PHE A C 1
ATOM 676 O O . PHE A 1 89 ? 15.364 5.003 -12.394 1.00 69.88 89 PHE A O 1
ATOM 683 N N . ASN A 1 90 ? 13.570 4.611 -13.688 1.00 74.44 90 ASN A N 1
ATOM 684 C CA . ASN A 1 90 ? 12.581 4.973 -12.670 1.00 74.44 90 ASN A CA 1
ATOM 685 C C . ASN A 1 90 ? 12.620 4.013 -11.472 1.00 74.44 90 ASN A C 1
ATOM 687 O O . ASN A 1 90 ? 12.521 4.445 -10.324 1.00 74.44 90 ASN A O 1
ATOM 691 N N . LEU A 1 91 ? 12.806 2.716 -11.729 1.00 73.81 91 LEU A N 1
ATOM 692 C CA . LEU A 1 91 ? 12.920 1.703 -10.684 1.00 73.81 91 LEU A CA 1
ATOM 693 C C . LEU A 1 91 ? 14.207 1.869 -9.873 1.00 73.81 91 LEU A C 1
ATOM 695 O O . LEU A 1 91 ? 14.160 1.705 -8.660 1.00 73.81 91 LEU A O 1
ATOM 699 N N . THR A 1 92 ? 15.331 2.249 -10.482 1.00 78.56 92 THR A N 1
ATOM 700 C CA . THR A 1 92 ? 16.576 2.516 -9.743 1.00 78.56 92 THR A CA 1
ATOM 701 C C . THR A 1 92 ? 16.406 3.659 -8.745 1.00 78.56 92 THR A C 1
ATOM 703 O O . THR A 1 92 ? 16.757 3.506 -7.576 1.00 78.56 92 THR A O 1
ATOM 706 N N . ILE A 1 93 ? 15.813 4.781 -9.168 1.00 81.25 93 ILE A N 1
ATOM 707 C CA . ILE A 1 93 ? 15.518 5.904 -8.263 1.00 81.25 93 ILE A CA 1
ATOM 708 C C . ILE A 1 93 ? 14.551 5.457 -7.162 1.00 81.25 93 ILE A C 1
ATOM 710 O O . ILE A 1 93 ? 14.766 5.756 -5.988 1.00 81.25 93 ILE A O 1
ATOM 714 N N . PHE A 1 94 ? 13.517 4.692 -7.517 1.00 77.44 94 PHE A N 1
ATOM 715 C CA . PHE A 1 94 ? 12.568 4.146 -6.550 1.00 77.44 94 PHE A CA 1
ATOM 716 C C . PHE A 1 94 ? 13.253 3.267 -5.490 1.00 77.44 94 PHE A C 1
ATOM 718 O O . PHE A 1 94 ? 13.005 3.448 -4.299 1.00 77.44 94 PHE A O 1
ATOM 725 N N . TRP A 1 95 ? 14.155 2.367 -5.895 1.00 79.94 95 TRP A N 1
ATOM 726 C CA . TRP A 1 95 ? 14.926 1.520 -4.979 1.00 79.94 95 TRP A CA 1
ATOM 727 C C . TRP A 1 95 ? 15.833 2.334 -4.051 1.00 79.94 95 TRP A C 1
ATOM 729 O O . TRP A 1 95 ? 15.925 2.019 -2.864 1.00 79.94 95 TRP A O 1
ATOM 739 N N . LEU A 1 96 ? 16.453 3.406 -4.554 1.00 84.25 96 LEU A N 1
ATOM 740 C CA . LEU A 1 96 ? 17.258 4.313 -3.731 1.00 84.25 96 LEU A CA 1
ATOM 741 C C . LEU A 1 96 ? 16.405 5.033 -2.680 1.00 84.25 96 LEU A C 1
ATOM 743 O O . LEU A 1 96 ? 16.774 5.072 -1.509 1.00 84.25 96 LEU A O 1
ATOM 747 N N . VAL A 1 97 ? 15.239 5.553 -3.067 1.00 83.19 97 VAL A N 1
ATOM 748 C CA . VAL A 1 97 ? 14.321 6.227 -2.133 1.00 83.19 97 VAL A CA 1
ATOM 749 C C . VAL A 1 97 ? 13.748 5.241 -1.107 1.00 83.19 97 VAL A C 1
ATOM 751 O O . VAL A 1 97 ? 13.619 5.582 0.071 1.00 83.19 97 VAL A O 1
ATOM 754 N N . ALA A 1 98 ? 13.469 3.997 -1.509 1.00 82.06 98 ALA A N 1
ATOM 755 C CA . ALA A 1 98 ? 12.980 2.942 -0.619 1.00 82.06 98 ALA A CA 1
ATOM 756 C C . ALA A 1 98 ? 13.977 2.570 0.498 1.00 82.06 98 ALA A C 1
ATOM 758 O O . ALA A 1 98 ? 13.565 2.057 1.544 1.00 82.06 98 ALA A O 1
ATOM 759 N N . LEU A 1 99 ? 15.269 2.875 0.325 1.00 85.94 99 LEU A N 1
ATOM 760 C CA . LEU A 1 99 ? 16.288 2.668 1.353 1.00 85.94 99 LEU A CA 1
ATOM 761 C C . LEU A 1 99 ? 16.061 3.562 2.582 1.00 85.94 99 LEU A C 1
ATOM 763 O O . LEU A 1 99 ? 16.351 3.140 3.699 1.00 85.94 99 LEU A O 1
ATOM 767 N N . GLY A 1 100 ? 15.502 4.763 2.403 1.00 87.75 100 GLY A N 1
ATOM 768 C CA . GLY A 1 100 ? 15.262 5.719 3.489 1.00 87.75 100 GLY A CA 1
ATOM 769 C C . GLY A 1 100 ? 14.395 5.138 4.614 1.00 87.75 100 GLY A C 1
ATOM 770 O O . GLY A 1 100 ? 14.876 5.016 5.745 1.00 87.75 100 GLY A O 1
ATOM 771 N N . PRO A 1 101 ? 13.148 4.709 4.327 1.00 86.62 101 PRO A N 1
ATOM 772 C CA . PRO A 1 101 ? 12.305 4.032 5.308 1.00 86.62 101 PRO A CA 1
ATOM 773 C C . PRO A 1 101 ? 12.974 2.795 5.911 1.00 86.62 101 PRO A C 1
ATOM 775 O O . PRO A 1 101 ? 12.889 2.588 7.118 1.00 86.62 101 PRO A O 1
ATOM 778 N N . PHE A 1 102 ? 13.676 1.992 5.105 1.00 89.12 102 PHE A N 1
ATOM 779 C CA . PHE A 1 102 ? 14.365 0.796 5.593 1.00 89.12 102 PHE A CA 1
ATOM 780 C C . PHE A 1 102 ? 15.436 1.131 6.643 1.00 89.12 102 PHE A C 1
ATOM 782 O O . PHE A 1 102 ? 15.457 0.527 7.716 1.00 89.12 102 PHE A O 1
ATOM 789 N N . VAL A 1 103 ? 16.280 2.131 6.375 1.00 92.06 103 VAL A N 1
ATOM 790 C CA . VAL A 1 103 ? 17.308 2.608 7.311 1.00 92.06 103 VAL A CA 1
ATOM 791 C C . VAL A 1 103 ? 16.668 3.201 8.563 1.00 92.06 103 VAL A C 1
ATOM 793 O O . VAL A 1 103 ? 17.084 2.862 9.670 1.00 92.06 103 VAL A O 1
ATOM 796 N N . ALA A 1 104 ? 15.625 4.022 8.420 1.00 91.62 104 ALA A N 1
ATOM 797 C CA . ALA A 1 104 ? 14.907 4.595 9.558 1.00 91.62 104 ALA A CA 1
ATOM 798 C C . ALA A 1 104 ? 14.323 3.503 10.472 1.00 91.62 104 ALA A C 1
ATOM 800 O O . ALA A 1 104 ? 14.507 3.542 11.692 1.00 91.62 104 ALA A O 1
ATOM 801 N N . PHE A 1 105 ? 13.687 2.477 9.894 1.00 91.81 105 PHE A N 1
ATOM 802 C CA . PHE A 1 105 ? 13.196 1.332 10.658 1.00 91.81 105 PHE A CA 1
ATOM 803 C C . PHE A 1 105 ? 14.339 0.569 11.328 1.00 91.81 105 PHE A C 1
ATOM 805 O O . PHE A 1 105 ? 14.252 0.307 12.526 1.00 91.81 105 PHE A O 1
ATOM 812 N N . ALA A 1 106 ? 15.429 0.276 10.619 1.00 93.69 106 ALA A N 1
ATOM 813 C CA . ALA A 1 106 ? 16.572 -0.436 11.184 1.00 93.69 106 ALA A CA 1
ATOM 814 C C . ALA A 1 106 ? 17.198 0.308 12.375 1.00 93.69 106 ALA A C 1
ATOM 816 O O . ALA A 1 106 ? 17.433 -0.296 13.424 1.00 93.69 106 ALA A O 1
ATOM 817 N N . LEU A 1 107 ? 17.409 1.621 12.247 1.00 95.81 107 LEU A N 1
ATOM 818 C CA . LEU A 1 107 ? 17.940 2.462 13.321 1.00 95.81 107 LEU A CA 1
ATOM 819 C C . LEU A 1 107 ? 16.978 2.528 14.512 1.00 95.81 107 LEU A C 1
ATOM 821 O O . LEU A 1 107 ? 17.409 2.328 15.647 1.00 95.81 107 LEU A O 1
ATOM 825 N N . SER A 1 108 ? 15.677 2.721 14.261 1.00 94.81 108 SER A N 1
ATOM 826 C CA . SER A 1 108 ? 14.668 2.759 15.330 1.00 94.81 108 SER A CA 1
ATOM 827 C C . SER A 1 108 ? 14.619 1.446 16.115 1.00 94.81 108 SER A C 1
ATOM 829 O O . SER A 1 108 ? 14.634 1.457 17.344 1.00 94.81 108 SER A O 1
ATOM 831 N N . GLN A 1 109 ? 14.629 0.300 15.424 1.00 95.38 109 GLN A N 1
ATOM 832 C CA . GLN A 1 109 ? 14.579 -1.001 16.082 1.00 95.38 109 GLN A CA 1
ATOM 833 C C . GLN A 1 109 ? 15.865 -1.287 16.848 1.00 95.38 109 GLN A C 1
ATOM 835 O O . GLN A 1 109 ? 15.785 -1.796 17.961 1.00 95.38 109 GLN A O 1
ATOM 840 N N . ARG A 1 110 ? 17.032 -0.932 16.292 1.00 96.44 110 ARG A N 1
ATOM 841 C CA . ARG A 1 110 ? 18.324 -1.076 16.977 1.00 96.44 110 ARG A CA 1
ATOM 842 C C . ARG A 1 110 ? 18.389 -0.257 18.263 1.00 96.44 110 ARG A C 1
ATOM 844 O O . ARG A 1 110 ? 18.999 -0.712 19.223 1.00 96.44 110 ARG A O 1
ATOM 851 N N . HIS A 1 111 ? 17.794 0.933 18.270 1.00 96.81 111 HIS A N 1
ATOM 852 C CA . HIS A 1 111 ? 17.772 1.797 19.446 1.00 96.81 111 HIS A CA 1
ATOM 853 C C . HIS A 1 111 ? 16.796 1.300 20.523 1.00 96.81 111 HIS A C 1
ATOM 855 O O . HIS A 1 111 ? 17.121 1.330 21.704 1.00 96.81 111 HIS A O 1
ATOM 861 N N . LEU A 1 112 ? 15.615 0.820 20.121 1.00 96.56 112 LEU A N 1
ATOM 862 C CA . LEU A 1 112 ? 14.556 0.410 21.048 1.00 96.56 112 LEU A CA 1
ATOM 863 C C . LEU A 1 112 ? 14.727 -1.011 21.600 1.00 96.56 112 LEU A C 1
ATOM 865 O O . LEU A 1 112 ? 14.250 -1.294 22.698 1.00 96.56 112 LEU A O 1
ATOM 869 N N . TYR A 1 113 ? 15.345 -1.922 20.840 1.00 95.75 113 TYR A N 1
ATOM 870 C CA . TYR A 1 113 ? 15.288 -3.352 21.137 1.00 95.75 113 TYR A CA 1
ATOM 871 C C . TYR A 1 113 ? 16.644 -4.059 20.988 1.00 95.75 113 TYR A C 1
ATOM 873 O O . TYR A 1 113 ? 17.260 -4.003 19.920 1.00 95.75 113 TYR A O 1
ATOM 881 N N . PRO A 1 114 ? 17.071 -4.846 21.995 1.00 94.25 114 PRO A N 1
ATOM 882 C CA . PRO A 1 114 ? 18.252 -5.702 21.878 1.00 94.25 114 PRO A CA 1
ATOM 883 C C . PRO A 1 114 ? 18.140 -6.745 20.750 1.00 94.25 114 PRO A C 1
ATOM 885 O O . PRO A 1 114 ? 19.122 -7.044 20.074 1.00 94.25 114 PRO A O 1
ATOM 888 N N . ASP A 1 115 ? 16.935 -7.265 20.488 1.00 95.88 115 ASP A N 1
ATOM 889 C CA . ASP A 1 115 ? 16.651 -8.292 19.475 1.00 95.88 115 ASP A CA 1
ATOM 890 C C . ASP A 1 115 ? 16.273 -7.719 18.090 1.00 95.88 115 ASP A C 1
ATOM 892 O O . ASP A 1 115 ? 15.601 -8.375 17.288 1.00 95.88 115 ASP A O 1
ATOM 896 N N . TRP A 1 116 ? 16.721 -6.498 17.772 1.00 95.38 116 TRP A N 1
ATOM 897 C CA . TRP A 1 116 ? 16.334 -5.754 16.565 1.00 95.38 116 TRP A CA 1
ATOM 898 C C . TRP A 1 116 ? 16.512 -6.523 15.250 1.00 95.38 116 TRP A C 1
ATOM 900 O O . TRP A 1 116 ? 15.659 -6.429 14.370 1.00 95.38 116 TRP A O 1
ATOM 910 N N . LYS A 1 117 ? 17.575 -7.329 15.112 1.00 94.69 117 LYS A N 1
ATOM 911 C CA . LYS A 1 117 ? 17.826 -8.127 13.898 1.00 94.69 117 LYS A CA 1
ATOM 912 C C . LYS A 1 117 ? 16.688 -9.110 13.636 1.00 94.69 117 LYS A C 1
ATOM 914 O O . LYS A 1 117 ? 16.220 -9.229 12.508 1.00 94.69 117 LYS A O 1
ATOM 919 N N . ARG A 1 118 ? 16.197 -9.771 14.690 1.0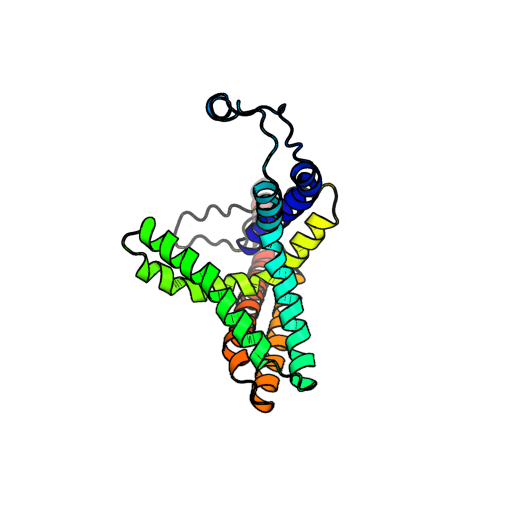0 94.56 118 ARG A N 1
ATOM 920 C CA . ARG A 1 118 ? 15.074 -10.709 14.596 1.00 94.56 118 ARG A CA 1
ATOM 921 C C . ARG A 1 118 ? 13.785 -9.994 14.214 1.00 94.56 118 ARG A C 1
ATOM 923 O O . ARG A 1 118 ? 13.031 -10.511 13.401 1.00 94.56 118 ARG A O 1
ATOM 930 N N . ARG A 1 119 ? 13.561 -8.789 14.742 1.00 92.75 119 ARG A N 1
ATOM 931 C CA . ARG A 1 119 ? 12.414 -7.942 14.375 1.00 92.75 119 ARG A CA 1
ATOM 932 C C . ARG A 1 119 ? 12.478 -7.503 12.914 1.00 92.75 119 ARG A C 1
ATOM 934 O O . ARG A 1 119 ? 11.466 -7.557 12.224 1.00 92.75 119 ARG A O 1
ATOM 941 N N . MET A 1 120 ? 13.669 -7.158 12.420 1.00 93.94 120 MET A N 1
ATOM 942 C CA . MET A 1 120 ? 13.884 -6.810 11.011 1.00 93.94 120 MET A CA 1
ATOM 943 C C . MET A 1 120 ? 13.547 -7.954 10.051 1.00 93.94 120 MET A C 1
ATOM 945 O O . MET A 1 120 ? 13.051 -7.684 8.960 1.00 93.94 120 MET A O 1
ATOM 949 N N . MET A 1 121 ? 13.700 -9.220 10.456 1.00 93.25 121 MET A N 1
ATOM 950 C CA . MET A 1 121 ? 13.288 -10.362 9.624 1.00 93.25 121 MET A CA 1
ATOM 951 C C . MET A 1 121 ? 11.775 -10.405 9.348 1.00 93.25 121 MET A C 1
ATOM 953 O O . MET A 1 121 ? 11.355 -11.027 8.377 1.00 93.25 121 MET A O 1
ATOM 957 N N . PHE A 1 122 ? 10.948 -9.726 10.152 1.00 91.88 122 PHE A N 1
ATOM 958 C CA . PHE A 1 122 ? 9.504 -9.620 9.915 1.00 91.88 122 PHE A CA 1
ATOM 959 C C . PHE A 1 122 ? 9.120 -8.465 8.975 1.00 91.88 122 PHE A C 1
ATOM 961 O O . PHE A 1 122 ? 7.961 -8.376 8.572 1.00 91.88 122 PHE A O 1
ATOM 968 N N . MET A 1 123 ? 10.058 -7.595 8.579 1.00 90.38 123 MET A N 1
ATOM 969 C CA . MET A 1 123 ? 9.770 -6.465 7.682 1.00 90.38 123 MET A CA 1
ATOM 970 C C . MET A 1 123 ? 9.203 -6.879 6.320 1.00 90.38 123 MET A C 1
ATOM 972 O O . MET A 1 123 ? 8.257 -6.229 5.882 1.00 90.38 123 MET A O 1
ATOM 976 N N . PRO A 1 124 ? 9.678 -7.952 5.653 1.00 89.50 124 PRO A N 1
ATOM 977 C CA . PRO A 1 124 ? 9.063 -8.408 4.407 1.00 89.50 124 PRO A CA 1
ATOM 978 C C . PRO A 1 124 ? 7.595 -8.808 4.588 1.00 89.50 124 PRO A C 1
ATOM 980 O O . PRO A 1 124 ? 6.756 -8.484 3.751 1.00 89.50 124 PRO A O 1
ATOM 983 N N . VAL A 1 125 ? 7.258 -9.446 5.716 1.00 91.69 125 VAL A N 1
ATOM 984 C CA . VAL A 1 125 ? 5.869 -9.787 6.058 1.00 91.69 125 VAL A CA 1
ATOM 985 C C . VAL A 1 125 ? 5.054 -8.517 6.292 1.00 91.69 125 VAL A C 1
ATOM 987 O O . VAL A 1 125 ? 3.936 -8.403 5.797 1.00 91.69 125 VAL A O 1
ATOM 990 N N . LEU A 1 126 ? 5.616 -7.532 6.998 1.00 91.12 126 LEU A N 1
ATOM 991 C CA . LEU A 1 126 ? 4.959 -6.246 7.221 1.00 91.12 126 LEU A CA 1
ATOM 992 C C . LEU A 1 126 ? 4.712 -5.495 5.906 1.00 91.12 126 LEU A C 1
ATOM 994 O O . LEU A 1 126 ? 3.622 -4.961 5.714 1.00 91.12 126 LEU A O 1
ATOM 998 N N . ALA A 1 127 ? 5.685 -5.492 4.993 1.00 91.06 127 ALA A N 1
ATOM 999 C CA . ALA A 1 127 ? 5.555 -4.903 3.665 1.00 91.06 127 ALA A CA 1
ATOM 1000 C C . ALA A 1 127 ? 4.462 -5.610 2.851 1.00 91.06 127 ALA A C 1
ATOM 1002 O O . ALA A 1 127 ? 3.613 -4.948 2.263 1.00 91.06 127 ALA A O 1
ATOM 1003 N N . LEU A 1 128 ? 4.420 -6.945 2.888 1.00 93.94 128 LEU A N 1
ATOM 1004 C CA . LEU A 1 128 ? 3.398 -7.742 2.209 1.00 93.94 128 LEU A CA 1
ATOM 1005 C C . LEU A 1 128 ? 1.995 -7.425 2.742 1.00 93.94 128 LEU A C 1
ATOM 1007 O O . LEU A 1 128 ? 1.077 -7.163 1.964 1.00 93.94 128 LEU A O 1
ATOM 1011 N N . LEU A 1 129 ? 1.831 -7.387 4.068 1.00 93.44 129 LEU A N 1
ATOM 1012 C CA . LEU A 1 129 ? 0.563 -7.029 4.706 1.00 93.44 129 LEU A CA 1
ATOM 1013 C C . LEU A 1 129 ? 0.161 -5.580 4.404 1.00 93.44 129 LEU A C 1
ATOM 1015 O O . LEU A 1 129 ? -1.006 -5.323 4.112 1.00 93.44 129 LEU A O 1
ATOM 1019 N N . GLY A 1 130 ? 1.109 -4.641 4.451 1.00 93.06 130 GLY A N 1
ATOM 1020 C CA . GLY A 1 130 ? 0.883 -3.231 4.128 1.00 93.06 130 GLY A CA 1
ATOM 1021 C C . GLY A 1 130 ? 0.409 -3.037 2.688 1.00 93.06 130 GLY A C 1
ATOM 1022 O O . GLY A 1 130 ? -0.605 -2.378 2.458 1.00 93.06 130 GLY A O 1
ATOM 1023 N N . THR A 1 131 ? 1.073 -3.691 1.732 1.00 94.75 131 THR A N 1
ATOM 1024 C CA . THR A 1 131 ? 0.674 -3.690 0.320 1.00 94.75 131 THR A CA 1
ATOM 1025 C C . THR A 1 131 ? -0.717 -4.292 0.130 1.00 94.75 131 THR A C 1
ATOM 1027 O O . THR A 1 131 ? -1.559 -3.691 -0.532 1.00 94.75 131 THR A O 1
ATOM 1030 N N . GLY A 1 132 ? -1.012 -5.430 0.765 1.00 95.12 132 GLY A N 1
ATOM 1031 C CA . GLY A 1 132 ? -2.324 -6.078 0.658 1.00 95.12 132 GLY A CA 1
ATOM 1032 C C . GLY A 1 132 ? -3.489 -5.243 1.199 1.00 95.12 132 GLY A C 1
ATOM 1033 O O . GLY A 1 132 ? -4.619 -5.365 0.731 1.00 95.12 132 GLY A O 1
ATOM 1034 N N . LEU A 1 133 ? -3.230 -4.358 2.166 1.00 95.06 133 LEU A N 1
ATOM 1035 C CA . LEU A 1 133 ? -4.238 -3.452 2.720 1.00 95.06 133 LEU A CA 1
ATOM 1036 C C . LEU A 1 133 ? -4.515 -2.227 1.840 1.00 95.06 133 LEU A C 1
ATOM 1038 O O . LEU A 1 133 ? -5.477 -1.501 2.121 1.00 95.06 133 LEU A O 1
ATOM 1042 N N . ALA A 1 134 ? -3.715 -1.989 0.795 1.00 96.38 134 ALA A N 1
ATOM 1043 C CA . ALA A 1 134 ? -3.730 -0.747 0.031 1.00 96.38 134 ALA A CA 1
ATOM 1044 C C . ALA A 1 134 ? -5.095 -0.411 -0.570 1.00 96.38 134 ALA A C 1
ATOM 1046 O O . ALA A 1 134 ? -5.534 0.729 -0.421 1.00 96.38 134 ALA A O 1
ATOM 1047 N N . LEU A 1 135 ? -5.828 -1.375 -1.138 1.00 96.00 135 LEU A N 1
ATOM 1048 C CA . LEU A 1 135 ? -7.173 -1.117 -1.667 1.00 96.00 135 LEU A CA 1
ATOM 1049 C C . LEU A 1 135 ? -8.136 -0.666 -0.559 1.00 96.00 135 LEU A C 1
ATOM 1051 O O . LEU A 1 135 ? -8.819 0.352 -0.677 1.00 96.00 135 LEU A O 1
ATOM 1055 N N . SER A 1 136 ? -8.180 -1.408 0.548 1.00 93.62 136 SER A N 1
ATOM 1056 C CA . SER A 1 136 ? -9.093 -1.109 1.654 1.00 93.62 136 SER A CA 1
ATOM 1057 C C . SER A 1 136 ? -8.799 0.238 2.317 1.00 93.62 136 SER A C 1
ATOM 1059 O O . SER A 1 136 ? -9.730 0.990 2.618 1.00 93.62 136 SER A O 1
ATOM 1061 N N . ASN A 1 137 ? -7.516 0.574 2.470 1.00 95.12 137 ASN A N 1
ATOM 1062 C CA . ASN A 1 137 ? -7.069 1.860 2.987 1.00 95.12 137 ASN A CA 1
ATOM 1063 C C . ASN A 1 137 ? -7.347 2.980 1.985 1.00 95.12 137 ASN A C 1
ATOM 1065 O O . ASN A 1 137 ? -7.819 4.029 2.398 1.00 95.12 137 ASN A O 1
ATOM 1069 N N . THR A 1 138 ? -7.164 2.752 0.684 1.00 95.81 138 THR A N 1
ATOM 1070 C CA . THR A 1 138 ? -7.492 3.721 -0.375 1.00 95.81 138 THR A CA 1
ATOM 1071 C C . THR A 1 138 ? -8.965 4.104 -0.347 1.00 95.81 138 THR A C 1
ATOM 1073 O O . THR A 1 138 ? -9.296 5.287 -0.333 1.00 95.81 138 THR A O 1
ATOM 1076 N N . VAL A 1 139 ? -9.862 3.121 -0.241 1.00 93.12 139 VAL A N 1
ATOM 1077 C CA . VAL A 1 139 ? -11.302 3.380 -0.099 1.00 93.12 139 VAL A CA 1
ATOM 1078 C C . VAL A 1 139 ? -11.599 4.174 1.180 1.00 93.12 139 VAL A C 1
ATOM 1080 O O . VAL A 1 139 ? -12.456 5.056 1.182 1.00 93.12 139 VAL A O 1
ATOM 1083 N N . ALA A 1 140 ? -10.906 3.877 2.281 1.00 91.81 140 ALA A N 1
ATOM 1084 C CA . ALA A 1 140 ? -11.091 4.581 3.547 1.00 91.81 140 ALA A CA 1
ATOM 1085 C C . ALA A 1 140 ? -10.562 6.028 3.502 1.00 91.81 140 ALA A C 1
ATOM 1087 O O . ALA A 1 140 ? -11.226 6.942 3.984 1.00 91.81 140 ALA A O 1
ATOM 1088 N N . ILE A 1 141 ? -9.410 6.242 2.864 1.00 94.06 141 ILE A N 1
ATOM 1089 C CA . ILE A 1 141 ? -8.807 7.555 2.614 1.00 94.06 141 ILE A CA 1
ATOM 1090 C C . ILE A 1 141 ? -9.730 8.385 1.732 1.00 94.06 141 ILE A C 1
ATOM 1092 O O . ILE A 1 141 ? -10.059 9.501 2.108 1.00 94.06 141 ILE A O 1
ATOM 1096 N N . ALA A 1 142 ? -10.220 7.835 0.617 1.00 92.69 142 ALA A N 1
ATOM 1097 C CA . ALA A 1 142 ? -11.162 8.529 -0.259 1.00 92.69 142 ALA A CA 1
ATOM 1098 C C . ALA A 1 142 ? -12.405 8.993 0.516 1.00 92.69 142 ALA A C 1
ATOM 1100 O O . ALA A 1 142 ? -12.814 10.145 0.398 1.00 92.69 142 ALA A O 1
ATOM 1101 N N . ARG A 1 143 ? -12.955 8.141 1.394 1.00 89.75 143 ARG A N 1
ATOM 1102 C CA . ARG A 1 143 ? -14.047 8.540 2.299 1.00 89.75 143 ARG A CA 1
ATOM 1103 C C . ARG A 1 143 ? -13.637 9.640 3.274 1.00 89.75 143 ARG A C 1
ATOM 1105 O O . ARG A 1 143 ? -14.440 10.528 3.513 1.00 89.75 143 ARG A O 1
ATOM 1112 N N . GLY A 1 144 ? -12.440 9.581 3.853 1.00 89.81 144 GLY A N 1
ATOM 1113 C CA . GLY A 1 144 ? -11.949 10.597 4.789 1.00 89.81 144 GLY A CA 1
ATOM 1114 C C . GLY A 1 144 ? -11.642 11.949 4.134 1.00 89.81 144 GLY A C 1
ATOM 1115 O O . GLY A 1 144 ? -11.800 12.975 4.786 1.00 89.81 144 GLY A O 1
ATOM 1116 N N . LEU A 1 145 ? -11.246 11.951 2.857 1.00 90.69 145 LEU A N 1
ATOM 1117 C CA . LEU A 1 145 ? -10.998 13.163 2.071 1.00 90.69 145 LEU A CA 1
ATOM 1118 C C . LEU A 1 145 ? -12.299 13.805 1.562 1.00 90.69 145 LEU A C 1
ATOM 1120 O O . LEU A 1 145 ? -12.420 15.026 1.574 1.00 90.69 145 LEU A O 1
ATOM 1124 N N . LEU A 1 146 ? -13.260 12.988 1.111 1.00 88.19 146 LEU A N 1
ATOM 1125 C CA . LEU A 1 146 ? -14.509 13.447 0.481 1.00 88.19 146 LEU A CA 1
ATOM 1126 C C . LEU A 1 146 ? -15.670 13.615 1.474 1.00 88.19 146 LEU A C 1
ATOM 1128 O O . LEU A 1 146 ? -16.582 14.404 1.241 1.00 88.19 146 LEU A O 1
ATOM 1132 N N . GLY A 1 147 ? -15.680 12.842 2.559 1.00 76.62 147 GLY A N 1
ATOM 1133 C CA . GLY A 1 147 ? -16.791 12.768 3.501 1.00 76.62 147 GLY A CA 1
ATOM 1134 C C . GLY A 1 147 ? -16.674 13.773 4.642 1.00 76.62 147 GLY A C 1
ATOM 1135 O O . GLY A 1 147 ? -15.671 13.809 5.356 1.00 76.62 147 GLY A O 1
ATOM 1136 N N . ARG A 1 148 ? -17.750 14.529 4.874 1.00 58.06 148 ARG A N 1
ATOM 1137 C CA . ARG A 1 148 ? -17.988 15.254 6.129 1.00 58.06 148 ARG A CA 1
ATOM 1138 C C . ARG A 1 148 ? -18.832 14.342 7.032 1.00 58.06 148 ARG A C 1
ATOM 1140 O O . ARG A 1 148 ? -19.819 13.784 6.572 1.00 58.06 148 ARG A O 1
ATOM 1147 N N . ASP A 1 149 ? -18.375 14.126 8.264 1.00 58.66 149 ASP A N 1
ATOM 1148 C CA . ASP A 1 149 ? -19.030 13.331 9.319 1.00 58.66 149 ASP A CA 1
ATOM 1149 C C . ASP A 1 149 ? -19.249 11.834 9.038 1.00 58.66 149 ASP A C 1
ATOM 1151 O O . ASP A 1 149 ? -20.343 11.334 8.786 1.00 58.66 149 ASP A O 1
ATOM 1155 N N . LEU A 1 150 ? -18.165 11.065 9.170 1.00 64.88 150 LEU A N 1
ATOM 1156 C CA . LEU A 1 150 ? -18.226 9.604 9.144 1.00 64.88 150 LEU A CA 1
ATOM 1157 C C . LEU A 1 150 ? -18.592 9.055 10.529 1.00 64.88 150 LEU A C 1
ATOM 1159 O O . LEU A 1 150 ? -17.847 9.236 11.492 1.00 64.88 150 LEU A O 1
ATOM 1163 N N . VAL A 1 151 ? -19.704 8.312 10.611 1.00 67.81 151 VAL A N 1
ATOM 1164 C CA . VAL A 1 151 ? -20.100 7.581 11.827 1.00 67.81 151 VAL A CA 1
ATOM 1165 C C . VAL A 1 151 ? -18.958 6.673 12.276 1.00 67.81 151 VAL A C 1
ATOM 1167 O O . VAL A 1 151 ? -18.527 5.766 11.554 1.00 67.81 151 VAL A O 1
ATOM 1170 N N . PHE A 1 152 ? -18.483 6.896 13.500 1.00 67.50 152 PHE A N 1
ATOM 1171 C CA . PHE A 1 152 ? -17.393 6.132 14.086 1.00 67.50 152 PHE A CA 1
ATOM 1172 C C . PHE A 1 152 ? -17.820 4.684 14.358 1.00 67.50 152 PHE A C 1
ATOM 1174 O O . PHE A 1 152 ? -18.399 4.349 15.393 1.00 67.50 152 PHE A O 1
ATOM 1181 N N . LYS A 1 153 ? -17.509 3.785 13.422 1.00 66.56 153 LYS A N 1
ATOM 1182 C CA . LYS A 1 153 ? -17.715 2.346 13.615 1.00 66.56 153 LYS A CA 1
ATOM 1183 C C . LYS A 1 153 ? -16.626 1.806 14.542 1.00 66.56 153 LYS A C 1
ATOM 1185 O O . LYS A 1 153 ? -15.466 1.696 14.145 1.00 66.56 153 LYS A O 1
ATOM 1190 N N . ARG A 1 154 ? -16.996 1.458 15.780 1.00 68.69 154 ARG A N 1
ATOM 1191 C CA . ARG A 1 154 ? -16.078 0.844 16.756 1.00 68.69 154 ARG A CA 1
ATOM 1192 C C . ARG A 1 154 ? -15.498 -0.459 16.197 1.00 68.69 154 ARG A C 1
ATOM 1194 O O . ARG A 1 154 ? -16.161 -1.183 15.453 1.00 68.69 154 ARG A O 1
ATOM 1201 N N . THR A 1 155 ? -14.245 -0.757 16.535 1.00 67.25 155 THR A N 1
ATOM 1202 C CA . THR A 1 155 ? -13.657 -2.050 16.190 1.00 67.25 155 THR A CA 1
ATOM 1203 C C . THR A 1 155 ? -14.271 -3.126 17.070 1.00 67.25 155 THR A C 1
ATOM 1205 O O . THR A 1 155 ? -14.391 -2.919 18.278 1.00 67.25 155 THR A O 1
ATOM 1208 N N . PRO A 1 156 ? -14.652 -4.269 16.485 1.00 62.03 156 PRO A N 1
ATOM 1209 C CA . PRO A 1 156 ? -15.099 -5.405 17.272 1.00 62.03 156 PRO A CA 1
ATOM 1210 C C . PRO A 1 156 ? -13.950 -5.884 18.165 1.00 62.03 156 PRO A C 1
ATOM 1212 O O . PRO A 1 156 ? -12.855 -6.169 17.672 1.00 62.03 156 PRO A O 1
ATOM 1215 N N . LYS A 1 157 ? -14.197 -5.948 19.472 1.00 68.19 157 LYS A N 1
ATOM 1216 C CA . LYS A 1 157 ? -13.303 -6.577 20.445 1.00 68.19 157 LYS A CA 1
ATOM 1217 C C . LYS A 1 157 ? -13.828 -7.993 20.655 1.00 68.19 157 LYS A C 1
ATOM 1219 O O . LYS A 1 157 ? -14.941 -8.154 21.136 1.00 68.19 157 LYS A O 1
ATOM 1224 N N . PHE A 1 158 ? -13.071 -8.994 20.217 1.00 61.81 158 PHE A N 1
ATOM 1225 C CA . PHE A 1 158 ? -13.537 -10.384 20.209 1.00 61.81 158 PHE A CA 1
ATOM 1226 C C . PHE A 1 158 ? -13.308 -11.131 21.533 1.00 61.81 158 PHE A C 1
ATOM 1228 O O . PHE A 1 158 ? -13.636 -12.306 21.577 1.00 61.81 158 PHE A O 1
ATOM 1235 N N . SER A 1 159 ? -12.784 -10.470 22.580 1.00 62.25 159 SER A N 1
ATOM 1236 C CA . SER A 1 159 ? -12.491 -11.049 23.910 1.00 62.25 159 SER A CA 1
ATOM 1237 C C . SER A 1 159 ? -11.925 -12.475 23.855 1.00 62.25 159 SER A C 1
ATOM 1239 O O . SER A 1 159 ? -12.350 -13.347 24.598 1.00 62.25 159 SER A O 1
ATOM 1241 N N . VAL A 1 160 ? -10.998 -12.716 22.922 1.00 60.06 160 VAL A N 1
ATOM 1242 C CA . VAL A 1 160 ? -10.316 -14.006 22.767 1.00 60.06 160 VAL A CA 1
ATOM 1243 C C . VAL A 1 160 ? -9.220 -14.039 23.823 1.00 60.06 160 VAL A C 1
ATOM 1245 O O . VAL A 1 160 ? -8.167 -13.429 23.636 1.00 60.06 160 VAL A O 1
ATOM 1248 N N . GLU A 1 161 ? -9.498 -14.682 24.951 1.00 62.00 161 GLU A N 1
ATOM 1249 C CA . GLU A 1 161 ? -8.587 -14.734 26.102 1.00 62.00 161 GLU A CA 1
ATOM 1250 C C . GLU A 1 161 ? -7.799 -16.047 26.139 1.00 62.00 161 GLU A C 1
ATOM 1252 O O . GLU A 1 161 ? -6.689 -16.093 26.671 1.00 62.00 161 GLU A O 1
ATOM 1257 N N . ARG A 1 162 ? -8.337 -17.117 25.534 1.00 50.69 162 ARG A N 1
ATOM 1258 C CA . ARG A 1 162 ? -7.727 -18.453 25.545 1.00 50.69 162 ARG A CA 1
ATOM 1259 C C . ARG A 1 162 ? -7.426 -18.972 24.143 1.00 50.69 162 ARG A C 1
ATOM 1261 O O . ARG A 1 162 ? -8.116 -18.688 23.164 1.00 50.69 162 ARG A O 1
ATOM 1268 N N . ARG A 1 163 ? -6.381 -19.798 24.049 1.00 45.22 163 ARG A N 1
ATOM 1269 C CA . ARG A 1 163 ? -6.012 -20.525 22.827 1.00 45.22 163 ARG A CA 1
ATOM 1270 C C . ARG A 1 163 ? -7.111 -21.564 22.543 1.00 45.22 163 ARG A C 1
ATOM 1272 O O . ARG A 1 163 ? -7.173 -22.574 23.232 1.00 45.22 163 ARG A O 1
ATOM 1279 N N . GLY A 1 164 ? -7.994 -21.284 21.582 1.00 55.66 164 GLY A N 1
ATOM 1280 C CA . GLY A 1 164 ? -9.154 -22.127 21.243 1.00 55.66 164 GLY A CA 1
ATOM 1281 C C . GLY A 1 164 ? -10.507 -21.404 21.248 1.00 55.66 164 GLY A C 1
ATOM 1282 O O . GLY A 1 164 ? -11.495 -21.989 20.814 1.00 55.66 164 GLY A O 1
ATOM 1283 N N . ASP A 1 165 ? -10.562 -20.141 21.687 1.00 54.31 165 ASP A N 1
ATOM 1284 C CA . ASP A 1 165 ? -11.786 -19.339 21.597 1.00 54.31 165 ASP A CA 1
ATOM 1285 C C . ASP A 1 165 ? -12.183 -19.097 20.133 1.00 54.31 165 ASP A C 1
ATOM 1287 O O . ASP A 1 165 ? -11.436 -18.519 19.335 1.00 54.31 165 ASP A O 1
ATOM 1291 N N . ASN A 1 166 ? -13.392 -19.537 19.777 1.00 57.38 166 ASN A N 1
ATOM 1292 C CA . ASN A 1 166 ? -13.928 -19.397 18.431 1.00 57.38 166 ASN A CA 1
ATOM 1293 C C . ASN A 1 166 ? -14.486 -17.985 18.220 1.00 57.38 166 ASN A C 1
ATOM 1295 O O . ASN A 1 166 ? -15.548 -17.613 18.712 1.00 57.38 166 ASN A O 1
ATOM 1299 N N . TRP A 1 167 ? -13.778 -17.197 17.417 1.00 61.44 167 TRP A N 1
ATOM 1300 C CA . TRP A 1 167 ? -14.240 -15.893 16.932 1.00 61.44 167 TRP A CA 1
ATOM 1301 C C . TRP A 1 167 ? -15.405 -15.971 15.923 1.00 61.44 167 TRP A C 1
ATOM 1303 O O . TRP A 1 167 ? -16.122 -14.986 15.717 1.00 61.44 167 TRP A O 1
ATOM 1313 N N . THR A 1 168 ? -15.598 -17.130 15.287 1.00 53.91 168 THR A N 1
ATOM 1314 C CA . THR A 1 168 ? -16.640 -17.406 14.293 1.00 53.91 168 THR A CA 1
ATOM 1315 C C . THR A 1 168 ? -17.992 -17.570 14.981 1.00 53.91 168 THR A C 1
ATOM 1317 O O . THR A 1 168 ? -18.168 -18.408 15.857 1.00 53.91 168 THR A O 1
ATOM 1320 N N . GLY A 1 169 ? -18.967 -16.747 14.589 1.00 53.84 169 GLY A N 1
ATOM 1321 C CA . GLY A 1 169 ? -20.310 -16.758 15.179 1.00 53.84 169 GLY A CA 1
ATOM 1322 C C . GLY A 1 169 ? -20.510 -15.848 16.401 1.00 53.84 169 GLY A C 1
ATOM 1323 O O . GLY A 1 169 ? -21.599 -15.813 16.960 1.00 53.84 169 GLY A O 1
ATOM 1324 N N . ASN A 1 170 ? -19.521 -15.049 16.809 1.00 61.44 170 ASN A N 1
ATOM 1325 C CA . ASN A 1 170 ? -19.744 -14.026 17.837 1.00 61.44 170 ASN A CA 1
ATOM 1326 C C . ASN A 1 170 ? -20.671 -12.904 17.29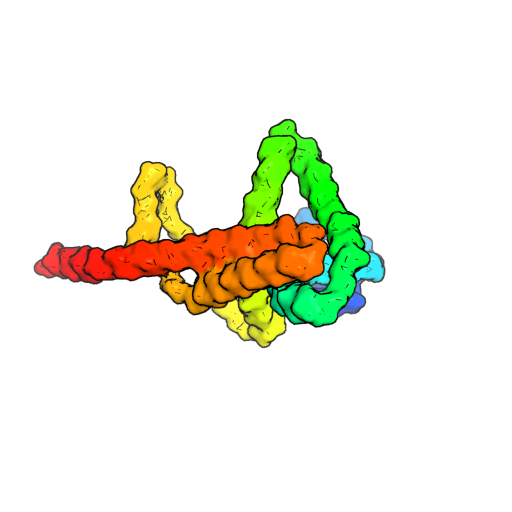8 1.00 61.44 170 ASN A C 1
ATOM 1328 O O . ASN A 1 170 ? -20.667 -12.613 16.100 1.00 61.44 170 ASN A O 1
ATOM 1332 N N . ARG A 1 171 ? -21.412 -12.199 18.168 1.00 52.44 171 ARG A N 1
ATOM 1333 C CA . ARG A 1 171 ? -22.261 -11.028 17.830 1.00 52.44 171 ARG A CA 1
ATOM 1334 C C . ARG A 1 171 ? -21.497 -9.934 17.063 1.00 52.44 171 ARG A C 1
ATOM 1336 O O . ARG A 1 171 ? -22.091 -9.123 16.359 1.00 52.44 171 ARG A O 1
ATOM 1343 N N . TYR A 1 172 ? -20.171 -9.933 17.186 1.00 54.91 172 TYR A N 1
ATOM 1344 C CA . TYR A 1 172 ? -19.241 -9.026 16.517 1.00 54.91 172 TYR A CA 1
ATOM 1345 C C . TYR A 1 172 ? -18.698 -9.529 15.164 1.00 54.91 172 TYR A C 1
ATOM 1347 O O . TYR A 1 172 ? -17.853 -8.853 14.565 1.00 54.91 172 TYR A O 1
ATOM 1355 N N . ALA A 1 173 ? -19.150 -10.690 14.672 1.00 59.00 173 ALA A N 1
ATOM 1356 C CA . ALA A 1 173 ? -18.757 -11.237 13.376 1.00 59.00 173 ALA A CA 1
ATOM 1357 C C . ALA A 1 173 ? -19.040 -10.225 12.259 1.00 59.00 173 ALA A C 1
ATOM 1359 O O . ALA A 1 173 ? -20.129 -9.658 12.133 1.00 59.00 173 ALA A O 1
ATOM 1360 N N . LEU A 1 174 ? -18.015 -9.944 11.460 1.00 62.16 174 LEU A N 1
ATOM 1361 C CA . LEU A 1 174 ? -18.071 -8.859 10.495 1.00 62.16 174 LEU A CA 1
ATOM 1362 C C . LEU A 1 174 ? -18.756 -9.335 9.210 1.00 62.16 174 LEU A C 1
ATOM 1364 O O . LEU A 1 174 ? -18.377 -10.379 8.682 1.00 62.16 174 LEU A O 1
ATOM 1368 N N . PRO A 1 175 ? -19.719 -8.572 8.657 1.00 63.34 175 PRO A N 1
ATOM 1369 C CA . PRO A 1 175 ? -20.286 -8.903 7.360 1.00 63.34 175 PRO A CA 1
ATOM 1370 C C . PRO A 1 175 ? -19.216 -8.844 6.271 1.00 63.34 175 PRO A C 1
ATOM 1372 O O . PRO A 1 175 ? -18.272 -8.043 6.352 1.00 63.34 175 PRO A O 1
ATOM 1375 N N . PHE A 1 176 ? -19.428 -9.673 5.248 1.00 71.88 176 PHE A N 1
ATOM 1376 C CA . PHE A 1 176 ? -18.651 -9.686 4.018 1.00 71.88 176 PHE A CA 1
ATOM 1377 C C . PHE A 1 176 ? -18.519 -8.276 3.429 1.00 71.88 176 PHE A C 1
ATOM 1379 O O . PHE A 1 176 ? -19.461 -7.480 3.467 1.00 71.88 176 PHE A O 1
ATOM 1386 N N . GLN A 1 177 ? -17.335 -7.957 2.906 1.00 78.12 177 GLN A N 1
ATOM 1387 C CA . GLN A 1 177 ? -17.054 -6.674 2.273 1.00 78.12 177 GLN A CA 1
ATOM 1388 C C . GLN A 1 177 ? -16.712 -6.903 0.804 1.00 78.12 177 GLN A C 1
ATOM 1390 O O . GLN A 1 177 ? -15.738 -7.583 0.507 1.00 78.12 177 GLN A O 1
ATOM 1395 N N . TRP A 1 178 ? -17.442 -6.251 -0.103 1.00 83.06 178 TRP A N 1
ATOM 1396 C CA . TRP A 1 178 ? -17.190 -6.295 -1.552 1.00 83.06 178 TRP A CA 1
ATOM 1397 C C . TRP A 1 178 ? -15.753 -5.922 -1.950 1.00 83.06 178 TRP A C 1
ATOM 1399 O O . TRP A 1 178 ? -15.252 -6.383 -2.969 1.00 83.06 178 TRP A O 1
ATOM 1409 N N . VAL A 1 179 ? -15.054 -5.160 -1.102 1.00 88.25 179 VAL A N 1
ATOM 1410 C CA . VAL A 1 179 ? -13.625 -4.834 -1.252 1.00 88.25 179 VAL A CA 1
ATOM 1411 C C . VAL A 1 179 ? -12.748 -6.090 -1.377 1.00 88.25 179 VAL A C 1
ATOM 1413 O O . VAL A 1 179 ? -11.729 -6.038 -2.053 1.00 88.25 179 VAL A O 1
ATOM 1416 N N . THR A 1 180 ? -13.142 -7.222 -0.785 1.00 91.06 180 THR A N 1
ATOM 1417 C CA . THR A 1 180 ? -12.409 -8.495 -0.894 1.00 91.06 180 THR A CA 1
ATOM 1418 C C . THR A 1 180 ? -12.342 -9.019 -2.329 1.00 91.06 180 THR A C 1
ATOM 1420 O O . THR A 1 180 ? -11.301 -9.525 -2.739 1.00 91.06 180 THR A O 1
ATOM 1423 N N . PHE A 1 181 ? -13.395 -8.840 -3.133 1.00 93.62 181 PHE A N 1
ATOM 1424 C CA . PHE A 1 181 ? -13.328 -9.178 -4.558 1.00 93.62 181 PHE A CA 1
ATOM 1425 C C . PHE A 1 181 ? -12.360 -8.266 -5.312 1.00 93.62 181 PHE A C 1
ATOM 1427 O O . PHE A 1 181 ? -11.615 -8.741 -6.161 1.00 93.62 181 PHE A O 1
ATOM 1434 N N . GLY A 1 182 ? -12.321 -6.976 -4.963 1.00 95.38 182 GLY A N 1
ATOM 1435 C CA . GLY A 1 182 ? -11.349 -6.041 -5.528 1.00 95.38 182 GLY A CA 1
ATOM 1436 C C . GLY A 1 182 ? -9.902 -6.415 -5.194 1.00 95.38 182 GLY A C 1
ATOM 1437 O O . GLY A 1 182 ? -9.035 -6.307 -6.051 1.00 95.38 182 GLY A O 1
ATOM 1438 N N . GLU A 1 183 ? -9.637 -6.916 -3.985 1.00 96.31 183 GLU A N 1
ATOM 1439 C CA . GLU A 1 183 ? -8.310 -7.421 -3.600 1.00 96.31 183 GLU A CA 1
ATOM 1440 C C . GLU A 1 183 ? -7.911 -8.637 -4.440 1.00 96.31 183 GLU A C 1
ATOM 1442 O O . GLU A 1 183 ? -6.817 -8.662 -4.994 1.00 96.31 183 GLU A O 1
ATOM 1447 N N . LEU A 1 184 ? -8.808 -9.609 -4.617 1.00 97.00 184 LEU A N 1
ATOM 1448 C CA . LEU A 1 184 ? -8.539 -10.776 -5.464 1.00 97.00 184 LEU A CA 1
ATOM 1449 C C . LEU A 1 184 ? -8.356 -10.395 -6.942 1.00 97.00 184 LEU A C 1
ATOM 1451 O O . LEU A 1 184 ? -7.475 -10.935 -7.609 1.00 97.00 184 LEU A O 1
ATOM 1455 N N . ALA A 1 185 ? -9.130 -9.430 -7.445 1.00 97.56 185 ALA A N 1
ATOM 1456 C CA . ALA A 1 185 ? -8.967 -8.907 -8.798 1.00 97.56 185 ALA A CA 1
ATOM 1457 C C . ALA A 1 185 ? -7.607 -8.211 -8.981 1.00 97.56 185 ALA A C 1
ATOM 1459 O O . ALA A 1 185 ? -6.928 -8.449 -9.977 1.00 97.56 185 ALA A O 1
ATOM 1460 N N . LEU A 1 186 ? -7.167 -7.408 -8.006 1.00 97.88 186 LEU A N 1
ATOM 1461 C CA . LEU A 1 186 ? -5.837 -6.790 -8.021 1.00 97.88 186 LEU A CA 1
ATOM 1462 C C . LEU A 1 186 ? -4.712 -7.824 -7.896 1.00 97.88 186 LEU A C 1
ATOM 1464 O O . LEU A 1 186 ? -3.663 -7.646 -8.510 1.00 97.88 186 LEU A O 1
ATOM 1468 N N . ALA A 1 187 ? -4.922 -8.916 -7.156 1.00 98.00 187 ALA A N 1
ATOM 1469 C CA . ALA A 1 187 ? -3.974 -10.026 -7.109 1.00 98.00 187 ALA A CA 1
ATOM 1470 C C . ALA A 1 187 ? -3.827 -10.687 -8.489 1.00 98.00 187 ALA A C 1
ATOM 1472 O O . ALA A 1 187 ? -2.707 -10.857 -8.969 1.00 98.00 187 ALA A O 1
ATOM 1473 N N . ALA A 1 188 ? -4.943 -10.990 -9.161 1.00 98.31 188 ALA A N 1
ATOM 1474 C CA . ALA A 1 188 ? -4.932 -11.536 -10.518 1.00 98.31 188 ALA A CA 1
ATOM 1475 C C . ALA A 1 188 ? -4.271 -10.568 -11.514 1.00 98.31 188 ALA A C 1
ATOM 1477 O O . ALA A 1 188 ? -3.423 -10.974 -12.308 1.00 98.31 188 ALA A O 1
ATOM 1478 N N . TYR A 1 189 ? -4.585 -9.275 -11.417 1.00 98.38 189 TYR A N 1
ATOM 1479 C CA . TYR A 1 189 ? -3.942 -8.229 -12.209 1.00 98.38 189 TYR A CA 1
ATOM 1480 C C . TYR A 1 189 ? -2.422 -8.190 -11.996 1.00 98.38 189 TYR A C 1
ATOM 1482 O O . TYR A 1 189 ? -1.654 -8.128 -12.958 1.00 98.38 189 TYR A O 1
ATOM 1490 N N . ALA A 1 190 ? -1.965 -8.278 -10.744 1.00 98.00 190 ALA A N 1
ATOM 1491 C CA . ALA A 1 190 ? -0.545 -8.313 -10.418 1.00 98.00 190 ALA A CA 1
ATOM 1492 C C . ALA A 1 190 ? 0.143 -9.566 -10.986 1.00 98.00 190 ALA A C 1
ATOM 1494 O O . ALA A 1 190 ? 1.255 -9.453 -11.493 1.00 98.00 190 ALA A O 1
ATOM 1495 N N . VAL A 1 191 ? -0.517 -10.732 -10.991 1.00 98.44 191 VAL A N 1
ATOM 1496 C CA . VAL A 1 191 ? 0.012 -11.962 -11.617 1.00 98.44 191 VAL A CA 1
ATOM 1497 C C . VAL A 1 191 ? 0.201 -11.778 -13.123 1.00 98.44 191 VAL A C 1
ATOM 1499 O O . VAL A 1 191 ? 1.275 -12.076 -13.644 1.00 98.44 191 VAL A O 1
ATOM 1502 N N . VAL A 1 192 ? -0.800 -11.226 -13.816 1.00 98.31 192 VAL A N 1
ATOM 1503 C CA . VAL A 1 192 ? -0.689 -10.892 -15.247 1.00 98.31 192 VAL A CA 1
ATOM 1504 C C . VAL A 1 192 ? 0.463 -9.912 -15.484 1.00 98.31 192 VAL A C 1
ATOM 1506 O O . VAL A 1 192 ? 1.241 -10.080 -16.420 1.00 98.31 192 VAL A O 1
ATOM 1509 N N . THR A 1 193 ? 0.625 -8.929 -14.599 1.00 97.19 193 THR A N 1
ATOM 1510 C CA . THR A 1 193 ? 1.714 -7.946 -14.670 1.00 97.19 193 THR A CA 1
ATOM 1511 C C . THR A 1 193 ? 3.091 -8.586 -14.471 1.00 97.19 193 THR A C 1
ATOM 1513 O O . THR A 1 193 ? 4.020 -8.245 -15.198 1.00 97.19 193 THR A O 1
ATOM 1516 N N . VAL A 1 194 ? 3.236 -9.549 -13.552 1.00 97.75 194 VAL A N 1
ATOM 1517 C CA . VAL A 1 194 ? 4.474 -10.334 -13.386 1.00 97.75 194 VAL A CA 1
ATOM 1518 C C . VAL A 1 194 ? 4.787 -11.113 -14.660 1.00 97.75 194 VAL A C 1
ATOM 1520 O O . VAL A 1 194 ? 5.915 -11.055 -15.145 1.00 97.75 194 VAL A O 1
ATOM 1523 N N . ALA A 1 195 ? 3.797 -11.808 -15.226 1.00 97.81 195 ALA A N 1
ATOM 1524 C CA . ALA A 1 195 ? 3.977 -12.571 -16.457 1.00 97.81 195 ALA A CA 1
ATOM 1525 C C . ALA A 1 195 ? 4.411 -11.662 -17.619 1.00 97.81 195 ALA A C 1
ATOM 1527 O O . ALA A 1 195 ? 5.400 -11.951 -18.291 1.00 97.81 195 ALA A O 1
ATOM 1528 N N . ALA A 1 196 ? 3.742 -10.520 -17.801 1.00 96.19 196 ALA A N 1
ATOM 1529 C CA . ALA A 1 196 ? 4.120 -9.526 -18.801 1.00 96.19 196 ALA A CA 1
ATOM 1530 C C . ALA A 1 196 ? 5.542 -8.987 -18.569 1.00 96.19 196 ALA A C 1
ATOM 1532 O O . ALA A 1 196 ? 6.317 -8.872 -19.517 1.00 96.19 196 ALA A O 1
ATOM 1533 N N . ALA A 1 197 ? 5.915 -8.697 -17.318 1.00 94.62 197 ALA A N 1
ATOM 1534 C CA . ALA A 1 197 ? 7.249 -8.209 -16.981 1.00 94.62 197 ALA A CA 1
ATOM 1535 C C . ALA A 1 197 ? 8.339 -9.235 -17.320 1.00 94.62 197 ALA A C 1
ATOM 1537 O O . ALA A 1 197 ? 9.365 -8.852 -17.875 1.00 94.62 197 ALA A O 1
ATOM 1538 N N . LEU A 1 198 ? 8.104 -10.524 -17.050 1.00 95.25 198 LEU A N 1
ATOM 1539 C CA . LEU A 1 198 ? 9.028 -11.606 -17.399 1.00 95.25 198 LEU A CA 1
ATOM 1540 C C . LEU A 1 198 ? 9.195 -11.744 -18.917 1.00 95.25 198 LEU A C 1
ATOM 1542 O O . LEU A 1 198 ? 10.322 -11.765 -19.402 1.00 95.25 198 LEU A O 1
ATOM 1546 N N . VAL A 1 199 ? 8.090 -11.772 -19.671 1.00 95.62 199 VAL A N 1
ATOM 1547 C CA . VAL A 1 199 ? 8.123 -11.909 -21.140 1.00 95.62 199 VAL A CA 1
ATOM 1548 C C . VAL A 1 199 ? 8.796 -10.702 -21.804 1.00 95.62 199 VAL A C 1
ATOM 1550 O O . VAL A 1 199 ? 9.506 -10.856 -22.794 1.00 95.62 199 VAL A O 1
ATOM 1553 N N . MET A 1 200 ? 8.612 -9.499 -21.255 1.00 91.56 200 MET A N 1
ATOM 1554 C CA . MET A 1 200 ? 9.229 -8.266 -21.762 1.00 91.56 200 MET A CA 1
ATOM 1555 C C . MET A 1 200 ? 10.651 -8.014 -21.220 1.00 91.56 200 MET A C 1
ATOM 1557 O O . MET A 1 200 ? 11.235 -6.978 -21.527 1.00 91.56 200 MET A O 1
ATOM 1561 N N . GLY A 1 201 ? 11.213 -8.914 -20.402 1.00 91.06 201 GLY A N 1
ATOM 1562 C CA . GLY A 1 201 ? 12.577 -8.796 -19.866 1.00 91.06 201 GLY A CA 1
ATOM 1563 C C . GLY A 1 201 ? 12.763 -7.774 -18.731 1.00 91.06 201 GLY A C 1
ATOM 1564 O O . GLY A 1 201 ? 13.891 -7.418 -18.393 1.00 91.06 201 GLY A O 1
ATOM 1565 N N . ASN A 1 202 ? 11.683 -7.304 -18.103 1.00 89.38 202 ASN A N 1
ATOM 1566 C CA . ASN A 1 202 ? 11.706 -6.342 -16.993 1.00 89.38 202 ASN A CA 1
ATOM 1567 C C . ASN A 1 202 ? 11.925 -7.027 -15.629 1.00 89.38 202 ASN A C 1
ATOM 1569 O O . ASN A 1 202 ? 11.111 -6.909 -14.710 1.00 89.38 202 ASN A O 1
ATOM 1573 N N . TYR A 1 203 ? 13.044 -7.737 -15.470 1.00 89.38 203 TYR A N 1
ATOM 1574 C CA . TYR A 1 203 ? 13.311 -8.561 -14.282 1.00 89.38 203 TYR A CA 1
ATOM 1575 C C . TYR A 1 203 ? 13.406 -7.764 -12.970 1.00 89.38 203 TYR A C 1
ATOM 1577 O O . TYR A 1 203 ? 12.989 -8.256 -11.923 1.00 89.38 203 TYR A O 1
ATOM 1585 N N . LEU A 1 204 ? 13.879 -6.512 -13.014 1.00 87.69 204 LEU A N 1
ATOM 1586 C CA . LEU A 1 204 ? 13.988 -5.646 -11.828 1.00 87.69 204 LEU A CA 1
ATOM 1587 C C . LEU A 1 204 ? 12.632 -5.317 -11.182 1.00 87.69 204 LEU A C 1
ATOM 1589 O O . LEU A 1 204 ? 12.579 -5.026 -9.988 1.00 87.69 204 LEU A O 1
ATOM 1593 N N . ALA A 1 205 ? 11.536 -5.367 -11.946 1.00 87.94 205 ALA A N 1
ATOM 1594 C CA . ALA A 1 205 ? 10.192 -5.109 -11.432 1.00 87.94 205 ALA A CA 1
ATOM 1595 C C . ALA A 1 205 ? 9.590 -6.329 -10.716 1.00 87.94 205 ALA A C 1
ATOM 1597 O O . ALA A 1 205 ? 8.694 -6.179 -9.885 1.00 87.94 205 ALA A O 1
ATOM 1598 N N . VAL A 1 206 ? 10.071 -7.541 -11.015 1.00 92.56 206 VAL A N 1
ATOM 1599 C CA . VAL A 1 206 ? 9.443 -8.797 -10.580 1.00 92.56 206 VAL A CA 1
ATOM 1600 C C . VAL A 1 206 ? 9.380 -8.933 -9.053 1.00 92.56 206 VAL A C 1
ATOM 1602 O O . VAL A 1 206 ? 8.283 -9.183 -8.555 1.00 92.56 206 VAL A O 1
ATOM 1605 N N . PRO A 1 207 ? 10.458 -8.712 -8.269 1.00 90.56 207 PRO A N 1
ATOM 1606 C CA . PRO A 1 207 ? 10.383 -8.834 -6.809 1.00 90.56 207 PRO A CA 1
ATOM 1607 C C . PRO A 1 207 ? 9.355 -7.882 -6.185 1.00 90.56 207 PRO A C 1
ATOM 1609 O O . PRO A 1 207 ? 8.640 -8.245 -5.252 1.00 90.56 207 PRO A O 1
ATOM 1612 N N . PHE A 1 208 ? 9.243 -6.673 -6.736 1.00 88.69 208 PHE A N 1
ATOM 1613 C CA . PHE A 1 208 ? 8.272 -5.677 -6.294 1.00 88.69 208 PHE A CA 1
ATOM 1614 C C . PHE A 1 208 ? 6.836 -6.078 -6.659 1.00 88.69 208 PHE A C 1
ATOM 1616 O O . PHE A 1 208 ? 5.933 -5.978 -5.833 1.00 88.69 208 PHE A O 1
ATOM 1623 N N . LEU A 1 209 ? 6.619 -6.605 -7.866 1.00 94.38 209 LEU A N 1
ATOM 1624 C CA . LEU A 1 209 ? 5.313 -7.101 -8.303 1.00 94.38 209 LEU A CA 1
ATOM 1625 C C . LEU A 1 209 ? 4.856 -8.337 -7.515 1.00 94.38 209 LEU A C 1
ATOM 1627 O O . LEU A 1 209 ? 3.675 -8.451 -7.186 1.00 94.38 209 LEU A O 1
ATOM 1631 N N . LEU A 1 210 ? 5.779 -9.221 -7.131 1.00 96.00 210 LEU A N 1
ATOM 1632 C CA . LEU A 1 210 ? 5.477 -10.365 -6.267 1.00 96.00 210 LEU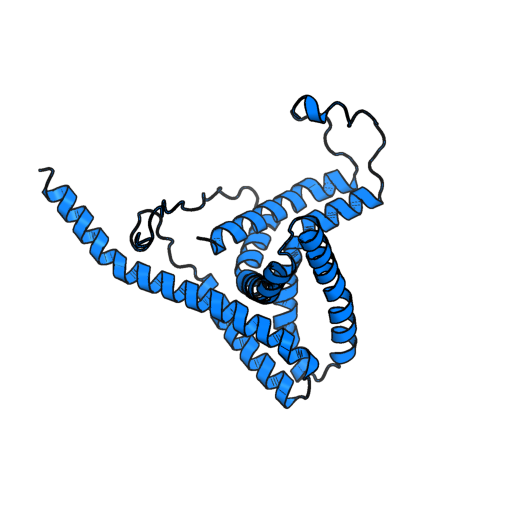 A CA 1
ATOM 1633 C C . LEU A 1 210 ? 4.977 -9.937 -4.881 1.00 96.00 210 LEU A C 1
ATOM 1635 O O . LEU A 1 210 ? 4.136 -10.626 -4.303 1.00 96.00 210 LEU A O 1
ATOM 1639 N N . LEU A 1 211 ? 5.413 -8.780 -4.371 1.00 94.25 211 LEU A N 1
ATOM 1640 C CA . LEU A 1 211 ? 4.872 -8.211 -3.135 1.00 94.25 211 LEU A CA 1
ATOM 1641 C C . LEU A 1 211 ? 3.384 -7.851 -3.277 1.00 94.25 211 LEU A C 1
ATOM 1643 O O . LEU A 1 211 ? 2.611 -8.089 -2.349 1.00 94.25 211 LEU A O 1
ATOM 1647 N N . TYR A 1 212 ? 2.965 -7.325 -4.436 1.00 96.50 212 TYR A N 1
ATOM 1648 C CA . TYR A 1 212 ? 1.548 -7.066 -4.723 1.00 96.50 212 TYR A CA 1
ATOM 1649 C C . TYR A 1 212 ? 0.747 -8.352 -4.869 1.00 96.50 212 TYR A C 1
ATOM 1651 O O . TYR A 1 212 ? -0.333 -8.445 -4.288 1.00 96.50 212 TYR A O 1
ATOM 1659 N N . VAL A 1 213 ? 1.278 -9.345 -5.594 1.00 98.06 213 VAL A N 1
ATOM 1660 C CA . VAL A 1 213 ? 0.637 -10.662 -5.724 1.00 98.06 213 VAL A CA 1
ATOM 1661 C C . VAL A 1 213 ? 0.409 -11.261 -4.340 1.00 98.06 21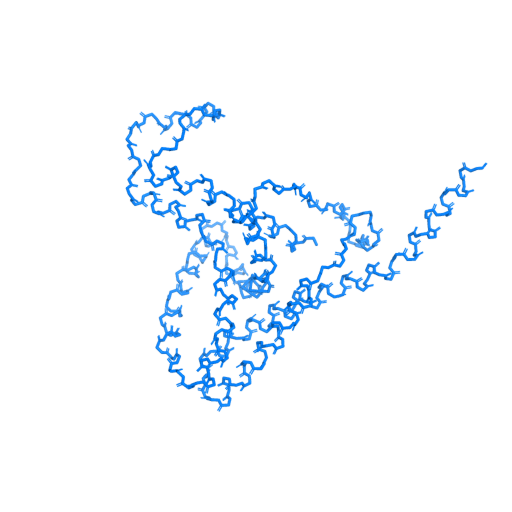3 VAL A C 1
ATOM 1663 O O . VAL A 1 213 ? -0.730 -11.538 -3.975 1.00 98.06 213 VAL A O 1
ATOM 1666 N N . GLY A 1 214 ? 1.471 -11.400 -3.542 1.00 97.50 214 GLY A N 1
ATOM 1667 C CA . GLY A 1 214 ? 1.395 -11.988 -2.208 1.00 97.50 214 GLY A CA 1
ATOM 1668 C C . GLY A 1 214 ? 0.500 -11.191 -1.260 1.00 97.50 214 GLY A C 1
ATOM 1669 O O . GLY A 1 214 ? -0.331 -11.774 -0.569 1.00 97.50 214 GLY A O 1
ATOM 1670 N N . GLY A 1 215 ? 0.620 -9.861 -1.254 1.00 96.75 215 GLY A N 1
ATOM 1671 C CA . GLY A 1 215 ? -0.151 -8.989 -0.370 1.00 96.75 215 GLY A CA 1
ATOM 1672 C C . GLY A 1 215 ? -1.649 -9.041 -0.651 1.00 96.75 215 GLY A C 1
ATOM 1673 O O . GLY A 1 215 ? -2.443 -9.323 0.251 1.00 96.75 215 GLY A O 1
ATOM 1674 N N . TYR A 1 216 ? -2.047 -8.797 -1.903 1.00 97.38 216 TYR A N 1
ATOM 1675 C CA . TYR A 1 216 ? -3.458 -8.802 -2.282 1.00 97.38 216 TYR A CA 1
ATOM 1676 C C . TYR A 1 216 ? -4.071 -10.201 -2.237 1.00 97.38 216 TYR A C 1
ATOM 1678 O O . TYR A 1 216 ? -5.198 -10.340 -1.761 1.00 97.38 216 TYR A O 1
ATOM 1686 N N . ALA A 1 217 ? -3.335 -11.241 -2.652 1.00 97.19 217 ALA A N 1
ATOM 1687 C CA . ALA A 1 217 ? -3.812 -12.615 -2.538 1.00 97.19 217 ALA A CA 1
ATOM 1688 C C . ALA A 1 217 ? -4.031 -12.996 -1.071 1.00 97.19 217 ALA A C 1
ATOM 1690 O O . ALA A 1 217 ? -5.097 -13.497 -0.733 1.00 97.19 217 ALA A O 1
ATOM 1691 N N . TYR A 1 218 ? -3.078 -12.703 -0.180 1.00 95.94 218 TYR A N 1
ATOM 1692 C CA . TYR A 1 218 ? -3.213 -13.025 1.240 1.00 95.94 218 TYR A CA 1
ATOM 1693 C C . TYR A 1 218 ? -4.428 -12.335 1.873 1.00 95.94 218 TYR A C 1
ATOM 1695 O O . TYR A 1 218 ? -5.283 -13.000 2.456 1.00 95.94 218 TYR A O 1
ATOM 1703 N N . ILE A 1 219 ? -4.552 -11.010 1.730 1.00 94.88 219 ILE A N 1
ATOM 1704 C CA . ILE A 1 219 ? -5.672 -10.263 2.325 1.00 94.88 219 ILE A CA 1
ATOM 1705 C C . ILE A 1 219 ? -7.015 -10.664 1.692 1.00 94.88 219 ILE A C 1
ATOM 1707 O O . ILE A 1 219 ? -8.007 -10.811 2.413 1.00 94.88 219 ILE A O 1
ATOM 1711 N N . GLY A 1 220 ? -7.046 -10.892 0.377 1.00 93.56 220 GLY A N 1
ATOM 1712 C CA . GLY A 1 220 ? -8.238 -11.330 -0.345 1.00 93.56 220 GLY A CA 1
ATOM 1713 C C . GLY A 1 220 ? -8.699 -12.733 0.062 1.00 93.56 220 GLY A C 1
ATOM 1714 O O . GLY A 1 220 ? -9.869 -12.926 0.393 1.00 93.56 220 GLY A O 1
ATOM 1715 N N . LEU A 1 221 ? -7.784 -13.707 0.109 1.00 94.69 221 LEU A N 1
ATOM 1716 C CA . LEU A 1 221 ? -8.085 -15.094 0.479 1.00 94.69 221 LEU A CA 1
ATOM 1717 C C . LEU A 1 221 ? -8.499 -15.217 1.946 1.00 94.69 221 LEU A C 1
ATOM 1719 O O . LEU A 1 221 ? -9.486 -15.888 2.238 1.00 94.69 221 LEU A O 1
ATOM 1723 N N . VAL A 1 222 ? -7.814 -14.522 2.862 1.00 91.56 222 VAL A N 1
ATOM 1724 C CA . VAL A 1 222 ? -8.223 -14.469 4.276 1.00 91.56 222 VAL A CA 1
ATOM 1725 C C . VAL A 1 222 ? -9.609 -13.836 4.405 1.00 91.56 222 VAL A C 1
ATOM 1727 O O . VAL A 1 222 ? -10.460 -14.353 5.123 1.00 91.56 222 VAL A O 1
ATOM 1730 N N . GLY A 1 223 ? -9.884 -12.755 3.667 1.00 89.19 223 GLY A N 1
ATOM 1731 C CA . GLY A 1 223 ? -11.206 -12.131 3.651 1.00 89.19 223 GLY A CA 1
ATOM 1732 C C . GLY A 1 223 ? -12.312 -13.064 3.147 1.00 89.19 223 GLY A C 1
ATOM 1733 O O . GLY A 1 223 ? -13.417 -13.048 3.692 1.00 89.19 223 GLY A O 1
ATOM 1734 N N . LEU A 1 224 ? -12.022 -13.887 2.136 1.00 89.88 224 LEU A N 1
ATOM 1735 C CA . LEU A 1 224 ? -12.955 -14.878 1.600 1.00 89.88 224 LEU A CA 1
ATOM 1736 C C . LEU A 1 224 ? -13.179 -16.032 2.584 1.00 89.88 224 LEU A C 1
ATOM 1738 O O . LEU A 1 224 ? -14.323 -16.412 2.831 1.00 89.88 224 LEU A O 1
ATOM 1742 N N . HIS A 1 225 ? -12.104 -16.538 3.190 1.00 89.06 225 HIS A N 1
ATOM 1743 C CA . HIS A 1 225 ? -12.163 -17.560 4.230 1.00 89.06 225 HIS A CA 1
ATOM 1744 C C . HIS A 1 225 ? -13.009 -17.095 5.426 1.00 89.06 225 HIS A C 1
ATOM 1746 O O . HIS A 1 225 ? -13.929 -17.799 5.841 1.00 89.06 225 HIS A O 1
ATOM 1752 N N . ASP A 1 226 ? -12.776 -15.878 5.926 1.00 85.00 226 ASP A N 1
ATOM 1753 C CA . ASP A 1 226 ? -13.554 -15.289 7.022 1.00 85.00 226 ASP A CA 1
ATOM 1754 C C . ASP A 1 226 ? -15.041 -15.155 6.658 1.00 85.00 226 ASP A C 1
ATOM 1756 O O . ASP A 1 226 ? -15.927 -15.367 7.489 1.00 85.00 226 ASP A O 1
ATOM 1760 N N . ALA A 1 227 ? -15.340 -14.795 5.409 1.00 84.12 227 ALA A N 1
ATOM 1761 C CA . ALA A 1 227 ? -16.707 -14.671 4.921 1.00 84.12 227 ALA A CA 1
ATOM 1762 C C . ALA A 1 227 ? -17.421 -16.022 4.855 1.00 84.12 227 ALA A C 1
ATOM 1764 O O . ALA A 1 227 ? -18.567 -16.134 5.294 1.00 84.12 227 ALA A O 1
ATOM 1765 N N . TRP A 1 228 ? -16.728 -17.038 4.345 1.00 83.81 228 TRP A N 1
ATOM 1766 C CA . TRP A 1 228 ? -17.229 -18.402 4.243 1.00 83.81 228 TRP A CA 1
ATOM 1767 C C . TRP A 1 228 ? -17.460 -19.023 5.623 1.00 83.81 228 TRP A C 1
ATOM 1769 O O . TRP A 1 228 ? -18.551 -19.525 5.893 1.00 83.81 228 TRP A O 1
ATOM 1779 N N . ALA A 1 229 ? -16.497 -18.884 6.538 1.00 82.75 229 ALA A N 1
ATOM 1780 C CA . ALA A 1 229 ? -16.623 -19.350 7.916 1.00 82.75 229 ALA A CA 1
ATOM 1781 C C . ALA A 1 229 ? -17.801 -18.674 8.644 1.00 82.75 229 ALA A C 1
ATOM 1783 O O . ALA A 1 229 ? -18.583 -19.330 9.335 1.00 82.75 229 ALA A O 1
ATOM 1784 N N . ASN A 1 230 ? -17.992 -17.365 8.442 1.00 78.00 230 ASN A N 1
ATOM 1785 C CA . ASN A 1 230 ? -19.145 -16.653 8.993 1.00 78.00 230 ASN A CA 1
ATOM 1786 C C . ASN A 1 230 ? -20.469 -17.092 8.354 1.00 78.00 230 ASN A C 1
ATOM 1788 O O . ASN A 1 230 ? -21.476 -17.177 9.054 1.00 78.00 230 ASN A O 1
ATOM 1792 N N . TRP A 1 231 ? -20.496 -17.375 7.050 1.00 77.06 231 TRP A N 1
ATOM 1793 C CA . TRP A 1 231 ? -21.688 -17.884 6.370 1.00 77.06 231 TRP A CA 1
ATOM 1794 C C . TRP A 1 231 ? -22.109 -19.255 6.914 1.00 77.06 231 TRP A C 1
ATOM 1796 O O . TRP A 1 231 ? -23.282 -19.440 7.228 1.00 77.06 231 TRP A O 1
ATOM 1806 N N . GLN A 1 232 ? -21.159 -20.164 7.148 1.00 77.31 232 GLN A N 1
ATOM 1807 C CA . GLN A 1 232 ? -21.421 -21.473 7.759 1.00 77.31 232 GLN A CA 1
ATOM 1808 C C . GLN A 1 232 ? -21.891 -21.394 9.220 1.00 77.31 232 GLN A C 1
ATOM 1810 O O . GLN A 1 232 ? -22.644 -22.254 9.677 1.00 77.31 232 GLN A O 1
ATOM 1815 N N . ALA A 1 233 ? -21.465 -20.372 9.967 1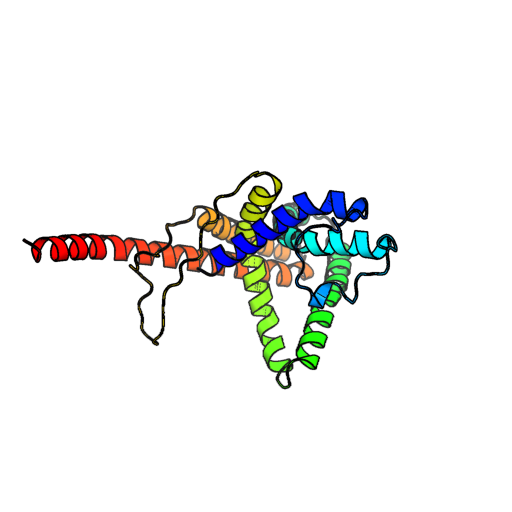.00 72.00 233 ALA A N 1
ATOM 1816 C CA . ALA A 1 233 ? -21.849 -20.188 11.367 1.00 72.00 233 ALA A CA 1
ATOM 1817 C C . ALA A 1 233 ? -23.250 -19.563 11.546 1.00 72.00 233 ALA A C 1
ATOM 1819 O O . ALA A 1 233 ? -23.892 -19.779 12.576 1.00 72.00 233 ALA A O 1
ATOM 1820 N N . ARG A 1 234 ? -23.764 -18.820 10.551 1.00 67.38 234 ARG A N 1
ATOM 1821 C CA . ARG A 1 234 ? -25.074 -18.132 10.618 1.00 67.38 234 ARG A CA 1
ATOM 1822 C C . ARG A 1 234 ? -26.273 -19.057 10.901 1.00 67.38 234 ARG A C 1
ATOM 1824 O O . ARG A 1 234 ? -27.070 -18.698 11.766 1.00 67.38 234 ARG A O 1
ATOM 1831 N N . PRO A 1 235 ? -26.415 -20.238 10.266 1.00 60.69 235 PRO A N 1
ATOM 1832 C CA . PRO A 1 235 ? -27.508 -21.167 10.567 1.00 60.69 235 PRO A CA 1
ATOM 1833 C C . PRO A 1 235 ? -27.476 -21.697 12.007 1.00 60.69 235 PRO A C 1
ATOM 1835 O O . PRO A 1 235 ? -28.525 -21.956 12.593 1.00 60.69 235 PRO A O 1
ATOM 1838 N N . ARG A 1 236 ? -26.279 -21.849 12.594 1.00 59.34 236 ARG A N 1
ATOM 1839 C CA . ARG A 1 236 ? -26.110 -22.347 13.969 1.00 59.34 236 ARG A CA 1
ATOM 1840 C C . ARG A 1 236 ? -26.568 -21.311 14.997 1.00 59.34 236 ARG A C 1
ATOM 1842 O O . ARG A 1 236 ? -27.259 -21.671 15.941 1.00 59.34 236 ARG A O 1
ATOM 1849 N N . LEU A 1 237 ? -26.279 -20.030 14.761 1.00 58.75 237 LEU A N 1
ATOM 1850 C CA . LEU A 1 237 ? -26.730 -18.932 15.624 1.00 58.75 237 LEU A CA 1
ATOM 1851 C C . LEU A 1 237 ? -28.245 -18.752 15.623 1.00 58.75 237 LEU A C 1
ATOM 1853 O O . LEU A 1 237 ? -28.827 -18.547 16.684 1.00 58.75 237 LEU A O 1
ATOM 1857 N N . ALA A 1 238 ? -28.881 -18.856 14.452 1.00 59.31 238 ALA A N 1
ATOM 1858 C CA . ALA A 1 238 ? -30.335 -18.779 14.353 1.00 59.31 238 ALA A CA 1
ATOM 1859 C C . ALA A 1 238 ? -31.008 -19.890 15.179 1.00 59.31 238 ALA A C 1
ATOM 1861 O O . ALA A 1 238 ? -31.969 -19.626 15.890 1.00 59.31 238 ALA A O 1
ATOM 1862 N N . ARG A 1 239 ? -30.456 -21.113 15.161 1.00 57.81 239 ARG A N 1
ATOM 1863 C CA . ARG A 1 239 ? -30.963 -22.235 15.968 1.00 57.81 239 ARG A CA 1
ATOM 1864 C C . ARG A 1 239 ? -30.718 -22.060 17.468 1.00 57.81 239 ARG A C 1
ATOM 1866 O O . ARG A 1 239 ? -31.617 -22.350 18.245 1.00 57.81 239 ARG A O 1
ATOM 1873 N N . SER A 1 240 ? -29.551 -21.566 17.886 1.00 58.00 240 SER A N 1
ATOM 1874 C CA . SER A 1 240 ? -29.263 -21.318 19.308 1.00 58.00 240 SER A CA 1
ATOM 1875 C C . SER A 1 240 ? -30.081 -20.165 19.896 1.00 58.00 240 SER A C 1
ATOM 1877 O O . SER A 1 240 ? -30.502 -20.261 21.043 1.00 58.00 240 SER A O 1
ATOM 1879 N N . ALA A 1 241 ? -30.344 -19.104 19.126 1.00 57.12 241 ALA A N 1
ATOM 1880 C CA . ALA A 1 241 ? -31.222 -18.014 19.557 1.00 57.12 241 ALA A CA 1
ATOM 1881 C C . ALA A 1 241 ? -32.671 -18.497 19.735 1.00 57.12 241 ALA A C 1
ATOM 1883 O O . ALA A 1 241 ? -33.289 -18.213 20.754 1.00 57.12 241 ALA A O 1
ATOM 1884 N N . VAL A 1 242 ? -33.176 -19.304 18.794 1.00 56.47 242 VAL A N 1
ATOM 1885 C CA . VAL A 1 242 ? -34.511 -19.919 18.894 1.00 56.47 242 VAL A CA 1
ATOM 1886 C C . VAL A 1 242 ? -34.600 -20.895 20.076 1.00 56.47 242 VAL A C 1
ATOM 1888 O O . VAL A 1 242 ? -35.603 -20.901 20.782 1.00 56.47 242 VAL A O 1
ATOM 1891 N N . ALA A 1 243 ? -33.551 -21.683 20.337 1.00 54.81 243 ALA A N 1
ATOM 1892 C CA . ALA A 1 243 ? -33.510 -22.601 21.479 1.00 54.81 243 ALA A CA 1
ATOM 1893 C C . ALA A 1 243 ? -33.463 -21.869 22.837 1.00 54.81 243 ALA A C 1
ATOM 1895 O O . ALA A 1 243 ? -34.099 -22.305 23.797 1.00 54.81 243 ALA A O 1
ATOM 1896 N N . ALA A 1 244 ? -32.749 -20.741 22.923 1.00 54.06 244 ALA A N 1
ATOM 1897 C CA . ALA A 1 244 ? -32.704 -19.915 24.130 1.00 54.06 244 ALA A CA 1
ATOM 1898 C C . ALA A 1 244 ? -34.064 -19.263 24.439 1.00 54.06 244 ALA A C 1
ATOM 1900 O O . ALA A 1 244 ? -34.477 -19.252 25.595 1.00 54.06 244 ALA A O 1
ATOM 1901 N N . ASP A 1 245 ? -34.793 -18.803 23.416 1.00 53.00 245 ASP A N 1
ATOM 1902 C CA . ASP A 1 245 ? -36.155 -18.275 23.585 1.00 53.00 245 ASP A CA 1
ATOM 1903 C C . ASP A 1 245 ? -37.175 -19.368 23.948 1.00 53.00 245 ASP A C 1
ATOM 1905 O O . ASP A 1 245 ? -38.144 -19.092 24.652 1.00 53.00 245 ASP A O 1
ATOM 1909 N N . SER A 1 246 ? -36.966 -20.621 23.520 1.00 52.28 246 SER A N 1
ATOM 1910 C CA . SER A 1 246 ? -37.853 -21.737 23.888 1.00 52.28 246 SER A CA 1
ATOM 1911 C C . SER A 1 246 ? -37.686 -22.231 25.327 1.00 52.28 246 SER A C 1
ATOM 1913 O O . SER A 1 246 ? -38.606 -22.842 25.854 1.00 52.28 246 SER A O 1
ATOM 1915 N N . HIS A 1 247 ? -36.545 -21.961 25.968 1.00 47.75 247 HIS A N 1
ATOM 1916 C CA . HIS A 1 247 ? -36.306 -22.302 27.377 1.00 47.75 247 HIS A CA 1
ATOM 1917 C C . HIS A 1 247 ? -36.770 -21.217 28.358 1.00 47.75 247 HIS A C 1
ATOM 1919 O O . HIS A 1 247 ? -36.704 -21.428 29.566 1.00 47.75 247 HIS A O 1
ATOM 1925 N N . ASN A 1 248 ? -37.221 -20.068 27.850 1.00 48.22 248 ASN A N 1
ATOM 1926 C CA . ASN A 1 248 ? -37.648 -18.919 28.649 1.00 48.22 248 ASN A CA 1
ATOM 1927 C C . ASN A 1 248 ? -39.177 -18.701 28.611 1.00 48.22 248 ASN A C 1
ATOM 1929 O O . ASN A 1 248 ? -39.655 -17.601 28.890 1.00 48.22 248 ASN A O 1
ATOM 1933 N N . LYS A 1 249 ? -39.931 -19.740 28.233 1.00 40.09 249 LYS A N 1
ATOM 1934 C CA . LYS A 1 249 ? -41.394 -19.844 28.318 1.00 40.09 249 LYS A CA 1
ATOM 1935 C C . LYS A 1 249 ? -41.758 -21.025 29.202 1.00 40.09 249 LYS A C 1
ATOM 1937 O O . LYS A 1 249 ? -42.765 -20.891 29.924 1.00 40.09 249 LYS A O 1
#